Protein AF-A0A7V2S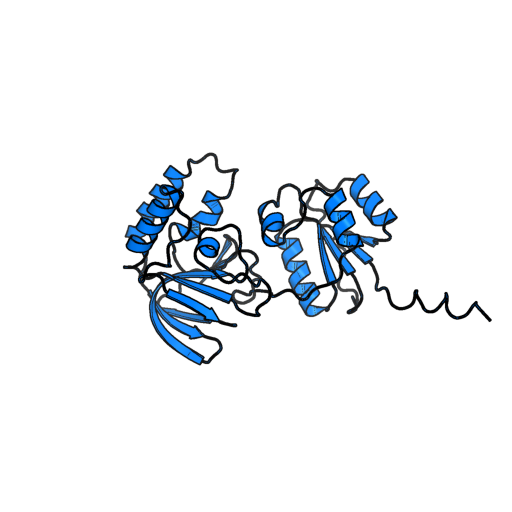LA1-F1 (afdb_monomer_lite)

Secondary structure (DSSP, 8-state):
--SSSTTSSSTT---EEEEE-TT-TT--HHHHHHHHHTT-EEEETTT-------TT-EEEEES-HHHHHHHHHHHHHH--EEEEE--TT-HHHHHHHT--SSHHHHHHHHHHPPP-----EEETTEEE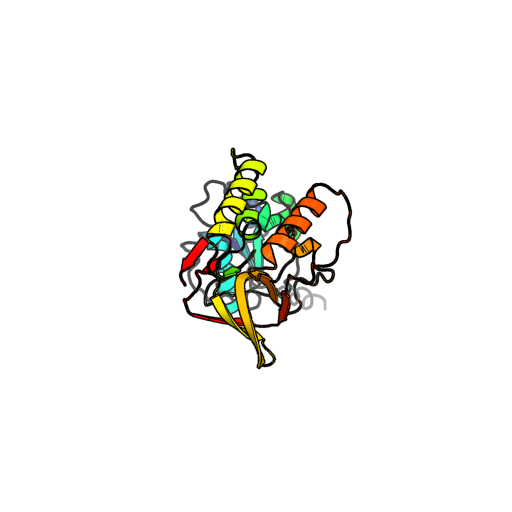SS-EEEE--TTTTTHHHHT-TT--S-HHHHHHHHHHHGGGPPPEEEEEEETTS-EEEEEESEEEEESS--SSHHHHT-S---TTSS-EEEEEE-TTHHHHHHHHHHHHHHS-----PPPTTEEEEEES-EEEEEES---EEETTEEEE-

Foldseek 3Di:
DPDPVVVVPPPQAAAAEEEEEPVDPPDDPVLVVVCVVLRHHYDYNVRPDDDLDALRYEYEYYYDPVSVQVVVVVCVVNNHAYHYDYALVVVQLCQQVVADSDRVSNVVCSSPDDGDDADWDDDDPDTFSFKKKWADQPPQLCQLVLPPPPDPDDNVVSNVVSVVCLVVQDWWWKWKAFPVRDTDIDTASMKIKDQADRVTVVNLQDDDGDSPPLKMKMKTAHSVVSVVVVVVVVCVVVPVDRDDHDDPRIDIDIHNDMDMDIVVGTWMDGSSRTPGD

Organism: NCBI:txid269261

Radius of gyration: 21.99 Å; chains: 1; bounding box: 44×44×71 Å

Structure (mmCIF, N/CA/C/O backbone):
data_AF-A0A7V2SLA1-F1
#
_entry.id   AF-A0A7V2SLA1-F1
#
loop_
_atom_site.group_PDB
_atom_site.id
_atom_site.type_symbol
_atom_site.label_atom_id
_atom_site.label_alt_id
_atom_site.label_comp_id
_atom_site.label_asym_id
_atom_site.label_entity_id
_atom_site.label_seq_id
_atom_site.pdbx_PDB_ins_code
_atom_site.Cartn_x
_atom_site.Cartn_y
_atom_site.Cartn_z
_atom_site.occupancy
_atom_site.B_iso_or_equiv
_atom_site.auth_seq_id
_atom_site.auth_comp_id
_atom_site.auth_asym_id
_atom_site.auth_atom_id
_atom_site.pdbx_PDB_model_num
ATOM 1 N N . MET A 1 1 ? 14.605 -28.072 -44.138 1.00 43.00 1 MET A N 1
ATOM 2 C CA . MET A 1 1 ? 13.437 -28.368 -43.278 1.00 43.00 1 MET A CA 1
ATOM 3 C C . MET A 1 1 ? 13.666 -27.808 -41.868 1.00 43.00 1 MET A C 1
ATOM 5 O O . MET A 1 1 ? 13.360 -28.472 -40.898 1.00 43.00 1 MET A O 1
ATOM 9 N N . GLY A 1 2 ? 14.215 -26.589 -41.763 1.00 42.44 2 GLY A N 1
ATOM 10 C CA . GLY A 1 2 ? 14.647 -25.975 -40.497 1.00 42.44 2 GLY A CA 1
ATOM 11 C C . GLY A 1 2 ? 14.521 -24.452 -40.541 1.00 42.44 2 GLY A C 1
ATOM 12 O O . GLY A 1 2 ? 15.400 -23.740 -40.095 1.00 42.44 2 GLY A O 1
ATOM 13 N N . SER A 1 3 ? 13.465 -23.946 -41.183 1.00 43.69 3 SER A N 1
ATOM 14 C CA . SER A 1 3 ? 13.246 -22.496 -41.369 1.00 43.69 3 SER A CA 1
ATOM 15 C C . SER A 1 3 ? 11.809 -22.075 -41.037 1.00 43.69 3 SER A C 1
ATOM 17 O O . SER A 1 3 ? 11.369 -20.989 -41.405 1.00 43.69 3 SER A O 1
ATOM 19 N N . ARG A 1 4 ? 11.053 -22.962 -40.372 1.00 37.00 4 ARG A N 1
ATOM 20 C CA . ARG A 1 4 ? 9.694 -22.704 -39.867 1.00 37.00 4 ARG A CA 1
ATOM 21 C C . ARG A 1 4 ? 9.593 -22.736 -38.338 1.00 37.00 4 ARG A C 1
ATOM 23 O O . ARG A 1 4 ? 8.646 -22.155 -37.828 1.00 37.00 4 ARG A O 1
ATOM 30 N N . GLU A 1 5 ? 10.563 -23.319 -37.632 1.00 37.53 5 GLU A N 1
ATOM 31 C CA . GLU A 1 5 ? 10.560 -23.375 -36.160 1.00 37.53 5 GLU A CA 1
ATOM 32 C C . GLU A 1 5 ? 11.186 -22.127 -35.510 1.00 37.53 5 GLU A C 1
ATOM 34 O O . GLU A 1 5 ? 10.686 -21.673 -34.489 1.00 37.53 5 GLU A O 1
ATOM 39 N N . GLU A 1 6 ? 12.154 -21.455 -36.147 1.00 35.69 6 GLU A N 1
ATOM 40 C CA . GLU A 1 6 ? 12.717 -20.192 -35.617 1.00 35.69 6 GLU A CA 1
ATOM 41 C C . GLU A 1 6 ? 11.774 -18.981 -35.743 1.00 35.69 6 GLU A C 1
ATOM 43 O O . GLU A 1 6 ? 11.924 -18.005 -35.020 1.00 35.69 6 GLU A O 1
ATOM 48 N N . LYS A 1 7 ? 10.749 -19.040 -36.605 1.00 31.97 7 LYS A N 1
ATOM 49 C CA . LYS A 1 7 ? 9.762 -17.951 -36.770 1.00 31.97 7 LYS A CA 1
ATOM 50 C C . LYS A 1 7 ? 8.510 -18.087 -35.896 1.00 31.97 7 LYS A C 1
ATOM 52 O O . LYS A 1 7 ? 7.616 -17.248 -35.994 1.00 31.97 7 LYS A O 1
ATOM 57 N N . GLN A 1 8 ? 8.416 -19.129 -35.068 1.00 32.69 8 GLN A N 1
ATOM 58 C CA . GLN A 1 8 ? 7.291 -19.323 -34.141 1.00 32.69 8 GLN A CA 1
ATOM 59 C C . GLN A 1 8 ? 7.608 -18.930 -32.690 1.00 32.69 8 GLN A C 1
ATOM 61 O O . GLN A 1 8 ? 6.677 -18.826 -31.898 1.00 32.69 8 GLN A O 1
ATOM 66 N N . ALA A 1 9 ? 8.866 -18.619 -32.354 1.00 33.66 9 ALA A N 1
ATOM 67 C CA . ALA A 1 9 ? 9.263 -18.209 -31.002 1.00 33.66 9 ALA A CA 1
ATOM 68 C C . ALA A 1 9 ? 9.070 -16.703 -30.700 1.00 33.66 9 ALA A C 1
ATOM 70 O O . ALA A 1 9 ? 8.982 -16.326 -29.538 1.00 33.66 9 ALA A O 1
ATOM 71 N N . GLU A 1 10 ? 8.943 -15.837 -31.712 1.00 38.00 10 GLU A N 1
ATOM 72 C CA . GLU A 1 10 ? 8.806 -14.376 -31.517 1.00 38.00 10 GLU A CA 1
ATOM 73 C C . GLU A 1 10 ? 7.353 -13.875 -31.430 1.00 38.00 10 GLU A C 1
ATOM 75 O O . GLU A 1 10 ? 7.108 -12.694 -31.203 1.00 38.00 10 GLU A O 1
ATOM 80 N N . LYS A 1 11 ? 6.352 -14.747 -31.603 1.00 36.09 11 LYS A N 1
ATOM 81 C CA . LYS A 1 11 ? 4.950 -14.331 -31.802 1.00 36.09 11 LYS A CA 1
ATOM 82 C C . LYS A 1 11 ? 4.105 -14.189 -30.526 1.00 36.09 11 LYS A C 1
ATOM 84 O O . LYS A 1 11 ? 2.883 -14.146 -30.629 1.00 36.09 11 LYS A O 1
ATOM 89 N N . GLY A 1 12 ? 4.730 -14.124 -29.349 1.00 45.41 12 GLY A N 1
ATOM 90 C CA . GLY A 1 12 ? 4.025 -14.106 -28.057 1.00 45.41 12 GLY A CA 1
ATOM 91 C C . GLY A 1 12 ? 4.580 -13.152 -26.998 1.00 45.41 12 GLY A C 1
ATOM 92 O O . GLY A 1 12 ? 4.131 -13.206 -25.858 1.00 45.41 12 GLY A O 1
ATOM 93 N N . GLN A 1 13 ? 5.552 -12.296 -27.325 1.00 60.97 13 GLN A N 1
ATOM 94 C CA . GLN A 1 13 ? 6.040 -11.283 -26.386 1.00 60.97 13 GLN A CA 1
ATOM 95 C C . GLN A 1 13 ? 5.259 -9.987 -26.603 1.00 60.97 13 GLN A C 1
ATOM 97 O O . GLN A 1 13 ? 5.436 -9.327 -27.625 1.00 60.97 13 GLN A O 1
ATOM 102 N N . GLY A 1 14 ? 4.374 -9.640 -25.663 1.00 77.19 14 GLY A N 1
ATOM 103 C CA . GLY A 1 14 ? 3.716 -8.336 -25.675 1.00 77.19 14 GLY A CA 1
ATOM 104 C C . GLY A 1 14 ? 4.722 -7.191 -25.556 1.00 77.19 14 GLY A C 1
ATOM 105 O O . GLY A 1 14 ? 5.905 -7.385 -25.243 1.00 77.19 14 GLY A O 1
ATOM 106 N N . ARG A 1 15 ? 4.261 -5.981 -25.863 1.00 88.88 15 ARG A N 1
ATOM 107 C CA . ARG A 1 15 ? 5.101 -4.784 -25.941 1.00 88.88 15 ARG A CA 1
ATOM 108 C C . ARG A 1 15 ? 5.633 -4.432 -24.554 1.00 88.88 15 ARG A C 1
ATOM 110 O O . ARG A 1 15 ? 4.990 -4.689 -23.538 1.00 88.88 15 ARG A O 1
ATOM 117 N N . ARG A 1 16 ? 6.821 -3.830 -24.518 1.00 91.19 16 ARG A N 1
ATOM 118 C CA . ARG A 1 16 ? 7.500 -3.421 -23.285 1.00 91.19 16 ARG A CA 1
ATOM 119 C C . ARG A 1 16 ? 7.542 -1.903 -23.208 1.00 91.19 16 ARG A C 1
ATOM 121 O O . ARG A 1 16 ? 8.156 -1.265 -24.059 1.00 91.19 16 ARG A O 1
ATOM 128 N N . PHE A 1 17 ? 6.904 -1.327 -22.199 1.00 91.69 17 PHE A N 1
ATOM 129 C CA . PHE A 1 17 ? 6.818 0.118 -21.999 1.00 91.69 17 PHE A CA 1
ATOM 130 C C . PHE A 1 17 ? 7.513 0.528 -20.709 1.00 91.69 17 PHE A C 1
ATOM 132 O O . PHE A 1 17 ? 7.264 -0.061 -19.661 1.00 91.69 17 PHE A O 1
ATOM 139 N N . PHE A 1 18 ? 8.363 1.545 -20.777 1.00 91.94 18 PHE A N 1
ATOM 140 C CA . PHE A 1 18 ? 8.925 2.198 -19.601 1.00 91.94 18 PHE A CA 1
ATOM 141 C C . PHE A 1 18 ? 8.220 3.537 -19.408 1.00 91.94 18 PHE A C 1
ATOM 143 O O . PHE A 1 18 ? 8.400 4.457 -20.198 1.00 91.94 18 PHE A O 1
ATOM 150 N N . VAL A 1 19 ? 7.379 3.636 -18.386 1.00 91.56 19 VAL A N 1
ATOM 151 C CA . VAL A 1 19 ? 6.529 4.799 -18.139 1.00 91.56 19 VAL A CA 1
ATOM 152 C C . VAL A 1 19 ? 7.058 5.566 -16.939 1.00 91.56 19 VAL A C 1
ATOM 154 O O . VAL A 1 19 ? 7.162 5.011 -15.845 1.00 91.56 19 VAL A O 1
ATOM 157 N N . TYR A 1 20 ? 7.363 6.847 -17.125 1.00 89.44 20 TYR A N 1
ATOM 158 C CA . TYR A 1 20 ? 7.970 7.666 -16.078 1.00 89.44 20 TYR A CA 1
ATOM 159 C C . TYR A 1 20 ? 7.195 8.956 -15.800 1.00 89.44 20 TYR A C 1
ATOM 161 O O . TYR A 1 20 ? 6.604 9.544 -16.699 1.00 89.44 20 TYR A O 1
ATOM 169 N N . ASP A 1 21 ? 7.188 9.400 -14.547 1.00 86.12 21 ASP A N 1
ATOM 170 C CA . ASP A 1 21 ? 6.588 10.672 -14.125 1.00 86.12 21 ASP A CA 1
ATOM 171 C C . ASP A 1 21 ? 7.588 11.829 -14.333 1.00 86.12 21 ASP A C 1
ATOM 173 O O . ASP A 1 21 ? 8.643 11.839 -13.700 1.00 86.12 21 ASP A O 1
ATOM 177 N N . ASP A 1 22 ? 7.268 12.803 -15.197 1.00 67.69 22 ASP A N 1
ATOM 178 C CA . ASP A 1 22 ? 8.123 13.975 -15.516 1.00 67.69 22 ASP A CA 1
ATOM 179 C C . ASP A 1 22 ? 8.357 14.896 -14.303 1.00 67.69 22 ASP A C 1
ATOM 181 O O . ASP A 1 22 ? 9.215 15.774 -14.310 1.00 67.69 22 ASP A O 1
ATOM 185 N N . THR A 1 23 ? 7.597 14.698 -13.222 1.00 59.31 23 THR A N 1
ATOM 186 C CA . THR A 1 23 ? 7.757 15.467 -11.982 1.00 59.31 23 THR A CA 1
ATOM 187 C C . THR A 1 23 ? 8.926 15.003 -11.105 1.00 59.31 23 THR A C 1
ATOM 189 O O . THR A 1 23 ? 9.227 15.660 -10.106 1.00 59.31 23 THR A O 1
ATOM 192 N N . ASP A 1 24 ? 9.607 13.907 -11.460 1.00 61.62 24 ASP A N 1
ATOM 193 C CA . ASP A 1 24 ? 10.781 13.408 -10.741 1.00 61.62 24 ASP A CA 1
ATOM 194 C C . ASP A 1 24 ? 12.080 13.717 -11.510 1.00 61.62 24 ASP A C 1
ATOM 196 O O . ASP A 1 24 ? 12.499 12.974 -12.398 1.00 61.62 24 ASP A O 1
ATOM 200 N N . GLU A 1 25 ? 12.752 14.815 -11.137 1.00 59.75 25 GLU A N 1
ATOM 201 C CA . GLU A 1 25 ? 14.043 15.258 -11.707 1.00 59.75 25 GLU A CA 1
ATOM 202 C C . GLU A 1 25 ? 15.174 14.208 -11.591 1.00 59.75 25 GLU A C 1
ATOM 204 O O . GLU A 1 25 ? 16.257 14.394 -12.147 1.00 59.75 25 GLU A O 1
ATOM 209 N N . ALA A 1 26 ? 14.956 13.101 -10.870 1.00 63.94 26 ALA A N 1
ATOM 210 C CA . ALA A 1 26 ? 15.941 12.045 -10.663 1.00 63.94 26 ALA A CA 1
ATOM 211 C C . ALA A 1 26 ? 16.153 11.115 -11.874 1.00 63.94 26 ALA A C 1
ATOM 213 O O . ALA A 1 26 ? 17.027 10.246 -11.811 1.00 63.94 26 ALA A O 1
ATOM 214 N N . LEU A 1 27 ? 15.374 11.241 -12.957 1.00 73.94 27 LEU A N 1
ATOM 215 C CA . LEU A 1 27 ? 15.554 10.402 -14.144 1.00 73.94 27 LEU A CA 1
ATOM 216 C C . LEU A 1 27 ? 16.789 10.845 -14.949 1.00 73.94 27 LEU A C 1
ATOM 218 O O . LEU A 1 27 ? 16.779 11.864 -15.640 1.00 73.94 27 LEU A O 1
ATOM 222 N N . SER A 1 28 ? 17.872 10.068 -14.879 1.00 76.06 28 SER A N 1
ATOM 223 C CA . SER A 1 28 ? 19.081 10.317 -15.668 1.00 76.06 28 SER A CA 1
ATOM 224 C C . SER A 1 28 ? 18.931 9.812 -17.110 1.00 76.06 28 SER A C 1
ATOM 226 O O . SER A 1 28 ? 18.185 8.871 -17.389 1.00 76.06 28 SER A O 1
ATOM 228 N N . ARG A 1 29 ? 19.692 10.406 -18.043 1.00 80.00 29 ARG A N 1
ATOM 229 C CA . ARG A 1 29 ? 19.793 9.904 -19.430 1.00 80.00 29 ARG A CA 1
ATOM 230 C C . ARG A 1 29 ? 20.267 8.451 -19.479 1.00 80.00 29 ARG A C 1
ATOM 232 O O . ARG A 1 29 ? 19.732 7.673 -20.249 1.00 80.00 29 ARG A O 1
ATOM 239 N N . GLU A 1 30 ? 21.186 8.085 -18.590 1.00 81.75 30 GLU A N 1
ATOM 240 C CA . GLU A 1 30 ? 21.721 6.726 -18.465 1.00 81.75 30 GLU A CA 1
ATOM 241 C C . GLU A 1 30 ? 20.626 5.680 -18.210 1.00 81.75 30 GLU A C 1
ATOM 243 O O . GLU A 1 30 ? 20.658 4.598 -18.795 1.00 81.75 30 GLU A O 1
ATOM 248 N N . LEU A 1 31 ? 19.620 6.006 -17.391 1.00 82.94 31 LEU A N 1
ATOM 249 C CA . LEU A 1 31 ? 18.508 5.095 -17.134 1.00 82.94 31 LEU A CA 1
ATOM 250 C C . LEU A 1 31 ? 17.631 4.916 -18.382 1.00 82.94 31 LEU A C 1
ATOM 252 O O . LEU A 1 31 ? 17.283 3.792 -18.732 1.00 82.94 31 LEU A O 1
ATOM 256 N N . LEU A 1 32 ? 17.309 6.011 -19.078 1.00 85.19 32 LEU A N 1
ATOM 257 C CA . LEU A 1 32 ? 16.546 5.973 -20.332 1.00 85.19 32 LEU A CA 1
ATOM 258 C C . LEU A 1 32 ? 17.269 5.186 -21.432 1.00 85.19 32 LEU A C 1
ATOM 260 O O . LEU A 1 32 ? 16.641 4.377 -22.120 1.00 85.19 32 LEU A O 1
ATOM 264 N N . ASP A 1 33 ? 18.576 5.405 -21.571 1.00 85.44 33 ASP A N 1
ATOM 265 C CA . ASP A 1 33 ? 19.419 4.697 -22.531 1.00 85.44 33 ASP A CA 1
ATOM 266 C C . ASP A 1 33 ? 19.426 3.197 -22.204 1.00 85.44 33 ASP A C 1
ATOM 268 O O . ASP A 1 33 ? 19.126 2.382 -23.075 1.00 85.44 33 ASP A O 1
ATOM 272 N N . SER A 1 34 ? 19.604 2.839 -20.925 1.00 85.12 34 SER A N 1
ATOM 273 C CA . SER A 1 34 ? 19.545 1.448 -20.457 1.00 85.12 34 SER A CA 1
ATOM 274 C C . SER A 1 34 ? 18.216 0.781 -20.828 1.00 85.12 34 SER A C 1
ATOM 276 O O . SER A 1 34 ? 18.200 -0.267 -21.467 1.00 85.12 34 SER A O 1
ATOM 278 N N . PHE A 1 35 ? 17.069 1.384 -20.498 1.00 84.69 35 PHE A N 1
ATOM 279 C CA . PHE A 1 35 ? 15.760 0.817 -20.858 1.00 84.69 35 PHE A CA 1
ATOM 280 C C . PHE A 1 35 ? 15.595 0.625 -22.370 1.00 84.69 35 PHE A C 1
ATOM 282 O O . PHE A 1 35 ? 15.063 -0.399 -22.806 1.00 84.69 35 PHE A O 1
ATOM 289 N N . THR A 1 36 ? 16.088 1.576 -23.163 1.00 85.19 36 THR A N 1
ATOM 290 C CA . THR A 1 36 ? 16.033 1.504 -24.626 1.00 85.19 36 THR A CA 1
ATOM 291 C C . THR A 1 36 ? 16.892 0.351 -25.160 1.00 85.19 36 THR A C 1
ATOM 293 O O . THR A 1 36 ? 16.440 -0.385 -26.037 1.00 85.19 36 THR A O 1
ATOM 296 N N . GLU A 1 37 ? 18.083 0.125 -24.595 1.00 84.56 37 GLU A N 1
ATOM 297 C CA . GLU A 1 37 ? 18.948 -1.021 -24.923 1.00 84.56 37 GLU A CA 1
ATOM 298 C C . GLU A 1 37 ? 18.278 -2.370 -24.613 1.00 84.56 37 GLU A C 1
ATOM 300 O O . GLU A 1 37 ? 18.410 -3.324 -25.381 1.00 84.56 37 GLU A O 1
ATOM 305 N N . PHE A 1 38 ? 17.482 -2.440 -23.541 1.00 81.50 38 PHE A N 1
ATOM 306 C CA . PHE A 1 38 ? 16.674 -3.616 -23.190 1.00 81.50 38 PHE A CA 1
ATOM 307 C C . PHE A 1 38 ? 15.355 -3.734 -23.987 1.00 81.50 38 PHE A C 1
ATOM 309 O O . PHE A 1 38 ? 14.531 -4.612 -23.698 1.00 81.50 38 PHE A O 1
ATOM 316 N N . GLY A 1 39 ? 15.140 -2.875 -24.991 1.00 84.50 39 GLY A N 1
ATOM 317 C CA . GLY A 1 39 ? 13.979 -2.907 -25.884 1.00 84.50 39 GLY A CA 1
ATOM 318 C C . GLY A 1 39 ? 12.687 -2.360 -25.272 1.00 84.50 39 GLY A C 1
ATOM 319 O O . GLY A 1 39 ? 11.601 -2.678 -25.758 1.00 84.50 39 GLY A O 1
ATOM 320 N N . TRP A 1 40 ? 12.779 -1.571 -24.201 1.00 88.25 40 TRP A N 1
ATOM 321 C CA . TRP A 1 40 ? 11.629 -0.890 -23.613 1.00 88.25 40 TRP A CA 1
ATOM 322 C C . TRP A 1 40 ? 11.378 0.440 -24.315 1.00 88.25 40 TRP A C 1
ATOM 324 O O . TRP A 1 40 ? 12.305 1.185 -24.619 1.00 88.25 40 TRP A O 1
ATOM 334 N N . ILE A 1 41 ? 10.106 0.753 -24.543 1.00 89.62 41 ILE A N 1
ATOM 335 C CA . ILE A 1 41 ? 9.673 2.001 -25.169 1.00 89.62 41 ILE A CA 1
ATOM 336 C C . ILE A 1 41 ? 9.452 3.038 -24.058 1.00 89.62 41 ILE A C 1
ATOM 338 O O . ILE A 1 41 ? 8.482 2.887 -23.306 1.00 89.62 41 ILE A O 1
ATOM 342 N N . PRO A 1 42 ? 10.311 4.067 -23.917 1.00 88.75 42 PRO A N 1
ATOM 343 C CA . PRO A 1 42 ? 10.123 5.103 -22.911 1.00 88.75 42 PRO A CA 1
ATOM 344 C C . PRO A 1 42 ? 8.931 5.996 -23.274 1.00 88.75 42 PRO A C 1
ATOM 346 O O . PRO A 1 42 ? 8.828 6.487 -24.401 1.00 88.75 42 PRO A O 1
ATOM 349 N N . ILE A 1 43 ? 8.030 6.221 -22.320 1.00 88.50 43 ILE A N 1
ATOM 350 C CA . ILE A 1 43 ? 6.862 7.087 -22.475 1.00 88.50 43 ILE A CA 1
ATOM 351 C C . ILE A 1 43 ? 6.706 7.963 -21.233 1.00 88.50 43 ILE A C 1
ATOM 353 O O . ILE A 1 43 ? 6.634 7.485 -20.104 1.00 88.50 43 ILE A O 1
ATOM 357 N N . ASP A 1 44 ? 6.597 9.263 -21.470 1.00 86.94 44 ASP A N 1
ATOM 358 C CA . ASP A 1 44 ? 6.206 10.239 -20.460 1.00 86.94 44 ASP A CA 1
ATOM 359 C C . ASP A 1 44 ? 4.814 9.914 -19.894 1.00 86.94 44 ASP A C 1
ATOM 361 O O . ASP A 1 44 ? 3.859 9.720 -20.646 1.00 86.94 44 ASP A O 1
ATOM 365 N N . GLY A 1 45 ? 4.675 9.881 -18.573 1.00 83.19 45 GLY A N 1
ATOM 366 C CA . GLY A 1 45 ? 3.456 9.485 -17.876 1.00 83.19 45 GLY A CA 1
ATOM 367 C C . GLY A 1 45 ? 2.250 10.379 -18.165 1.00 83.19 45 GLY A C 1
ATOM 368 O O . GLY A 1 45 ? 1.123 9.885 -18.187 1.00 83.19 45 GLY A O 1
ATOM 369 N N . GLY A 1 46 ? 2.464 11.666 -18.457 1.00 79.88 46 GLY A N 1
ATOM 370 C CA . GLY A 1 46 ? 1.412 12.578 -18.912 1.00 79.88 46 GLY A CA 1
ATOM 371 C C . GLY A 1 46 ? 0.959 12.296 -20.348 1.00 79.88 46 GLY A C 1
ATOM 372 O O . GLY A 1 46 ? -0.184 12.579 -20.707 1.00 79.88 46 GLY A O 1
ATOM 373 N N . LYS A 1 47 ? 1.834 11.696 -21.162 1.00 80.81 47 LYS A N 1
ATOM 374 C CA . LYS A 1 47 ? 1.557 11.254 -22.541 1.00 80.81 47 LYS A CA 1
ATOM 375 C C . LYS A 1 47 ? 1.208 9.777 -22.649 1.00 80.81 47 LYS A C 1
ATOM 377 O O . LYS A 1 47 ? 0.815 9.340 -23.730 1.00 80.81 47 LYS A O 1
ATOM 382 N N . PHE A 1 48 ? 1.320 9.020 -21.561 1.00 81.06 48 PHE A N 1
ATOM 383 C CA . PHE A 1 48 ? 0.877 7.636 -21.473 1.00 81.06 48 PHE A CA 1
ATOM 384 C C . PHE A 1 48 ? -0.654 7.600 -21.404 1.00 81.06 48 PHE A C 1
ATOM 386 O O . PHE A 1 48 ? -1.270 7.225 -20.405 1.00 81.06 48 PHE A O 1
ATOM 393 N N . SER A 1 49 ? -1.288 8.062 -22.480 1.00 67.19 49 SER A N 1
ATOM 394 C CA . SER A 1 49 ? -2.730 8.060 -22.647 1.00 67.19 49 SER A CA 1
ATOM 395 C C . SER A 1 49 ? -3.244 6.627 -22.792 1.00 67.19 49 SER A C 1
ATOM 397 O O . SER A 1 49 ? -2.491 5.665 -22.965 1.00 67.19 49 SER A O 1
ATOM 399 N N . SER A 1 50 ? -4.551 6.477 -22.617 1.00 56.41 50 SER A N 1
ATOM 400 C CA . SER A 1 50 ? -5.323 5.252 -22.817 1.00 56.41 50 SER A CA 1
ATOM 401 C C . SER A 1 50 ? -5.191 4.742 -24.258 1.00 56.41 50 SER A C 1
ATOM 403 O O . SER A 1 50 ? -6.069 4.977 -25.083 1.00 56.41 50 SER A O 1
ATOM 405 N N . GLY A 1 51 ? -4.063 4.120 -24.590 1.00 60.62 51 GLY A N 1
ATOM 406 C CA . GLY A 1 51 ? -3.984 3.153 -25.675 1.00 60.62 51 GLY A CA 1
ATOM 407 C C . GLY A 1 51 ? -4.472 1.795 -25.179 1.00 60.62 51 GLY A C 1
ATOM 408 O O . GLY A 1 51 ? -4.432 1.539 -23.974 1.00 60.62 51 GLY A O 1
ATOM 409 N N . ASP A 1 52 ? -4.909 0.945 -26.105 1.00 62.84 52 ASP A N 1
ATOM 410 C CA . ASP A 1 52 ? -5.263 -0.447 -25.831 1.00 62.84 52 ASP A CA 1
ATOM 411 C C . ASP A 1 52 ? -3.981 -1.204 -25.443 1.00 62.84 52 ASP A C 1
ATOM 413 O O . ASP A 1 52 ? -3.245 -1.708 -26.299 1.00 62.84 52 ASP A O 1
ATOM 417 N N . LEU A 1 53 ? -3.643 -1.172 -24.151 1.00 81.50 53 LEU A N 1
ATOM 418 C CA . LEU A 1 53 ? -2.720 -2.134 -23.561 1.00 81.50 53 LEU A CA 1
ATOM 419 C C . LEU A 1 53 ? -3.424 -3.486 -23.555 1.00 81.50 53 LEU A C 1
ATOM 421 O O . LEU A 1 53 ? -4.615 -3.574 -23.261 1.00 81.50 53 LEU A O 1
ATOM 425 N N . GLU A 1 54 ? -2.683 -4.522 -23.912 1.00 79.06 54 GLU A N 1
ATOM 426 C CA . GLU A 1 54 ? -3.203 -5.882 -23.988 1.00 79.06 54 GLU A CA 1
ATOM 427 C C . GLU A 1 54 ? -2.674 -6.725 -22.820 1.00 79.06 54 GLU A C 1
ATOM 429 O O . GLU A 1 54 ? -1.649 -6.405 -22.218 1.00 79.06 54 GLU A O 1
ATOM 434 N N . GLU A 1 55 ? -3.333 -7.853 -22.542 1.00 78.00 55 GLU A N 1
ATOM 435 C CA . GLU A 1 55 ? -3.010 -8.788 -21.447 1.00 78.00 55 GLU A CA 1
ATOM 436 C C . GLU A 1 55 ? -1.565 -9.347 -21.508 1.00 78.00 55 GLU A C 1
ATOM 438 O O . GLU A 1 55 ? -1.039 -9.878 -20.533 1.00 78.00 55 GLU A O 1
ATOM 443 N N . GLY A 1 56 ? -0.878 -9.193 -22.646 1.00 83.25 56 GLY A N 1
ATOM 444 C CA . GLY A 1 56 ? 0.527 -9.573 -22.826 1.00 83.25 56 GLY A CA 1
ATOM 445 C C . GLY A 1 56 ? 1.546 -8.444 -22.640 1.00 83.25 56 GLY A C 1
ATOM 446 O O . GLY A 1 56 ? 2.748 -8.726 -22.582 1.00 83.25 56 GLY A O 1
ATOM 447 N N . ASP A 1 57 ? 1.111 -7.183 -22.582 1.00 90.12 57 ASP A N 1
ATOM 448 C CA . ASP A 1 57 ? 2.016 -6.041 -22.477 1.00 90.12 57 ASP A CA 1
ATOM 449 C C . ASP A 1 57 ? 2.651 -5.963 -21.081 1.00 90.12 57 ASP A C 1
ATOM 451 O O . ASP A 1 57 ? 2.043 -6.274 -20.053 1.00 90.12 57 ASP A O 1
ATOM 455 N N . ARG A 1 58 ? 3.912 -5.526 -21.046 1.00 91.38 58 ARG A N 1
ATOM 456 C CA . ARG A 1 58 ? 4.677 -5.304 -19.819 1.00 91.38 58 ARG A CA 1
ATOM 457 C C . ARG A 1 58 ? 4.972 -3.826 -19.678 1.00 91.38 58 ARG A C 1
ATOM 459 O O . ARG A 1 58 ? 5.589 -3.220 -20.550 1.00 91.38 58 ARG A O 1
ATOM 466 N N . VAL A 1 59 ? 4.576 -3.257 -18.554 1.00 92.56 59 VAL A N 1
ATOM 467 C CA . VAL A 1 59 ? 4.780 -1.848 -18.244 1.00 92.56 59 VAL A CA 1
ATOM 468 C C . VAL A 1 59 ? 5.656 -1.755 -17.010 1.00 92.56 59 VAL A C 1
ATOM 470 O O . VAL A 1 59 ? 5.308 -2.304 -15.975 1.00 92.56 59 VAL A O 1
ATOM 473 N N . VAL A 1 60 ? 6.779 -1.054 -17.093 1.00 92.69 60 VAL A N 1
ATOM 474 C CA . VAL A 1 60 ? 7.572 -0.672 -15.923 1.00 92.69 60 VAL A CA 1
ATOM 475 C C . VAL A 1 60 ? 7.279 0.776 -15.596 1.00 92.69 60 VAL A C 1
ATOM 477 O O . VAL A 1 60 ? 7.368 1.626 -16.474 1.00 92.69 60 VAL A O 1
ATOM 480 N N . VAL A 1 61 ? 6.946 1.054 -14.337 1.00 92.25 61 VAL A N 1
ATOM 481 C CA . VAL A 1 61 ? 6.703 2.414 -13.852 1.00 92.25 61 VAL A CA 1
ATOM 482 C C . VAL A 1 61 ? 7.872 2.941 -13.019 1.00 92.25 61 VAL A C 1
ATOM 484 O O . VAL A 1 61 ? 8.396 2.227 -12.162 1.00 92.25 61 VAL A O 1
ATOM 487 N N . TYR A 1 62 ? 8.231 4.207 -13.233 1.00 90.44 62 TYR A N 1
ATOM 488 C CA . TYR A 1 62 ? 9.166 4.980 -12.410 1.00 90.44 62 TYR A CA 1
ATOM 489 C C . TYR A 1 62 ? 8.561 6.343 -12.045 1.00 90.44 62 TYR A C 1
ATOM 491 O O . TYR A 1 62 ? 8.058 7.051 -12.912 1.00 90.44 62 TYR A O 1
ATOM 499 N N . GLY A 1 63 ? 8.594 6.736 -10.772 1.00 88.81 63 GLY A N 1
ATOM 500 C CA . GLY A 1 63 ? 8.131 8.065 -10.358 1.00 88.81 63 GLY A CA 1
ATOM 501 C C . GLY A 1 63 ? 7.482 8.101 -8.982 1.00 88.81 63 GLY A C 1
ATOM 502 O O . GLY A 1 63 ? 7.737 7.253 -8.121 1.00 88.81 63 GLY A O 1
ATOM 503 N N . SER A 1 64 ? 6.623 9.099 -8.768 1.00 87.94 64 SER A N 1
ATOM 504 C CA . SER A 1 64 ? 5.966 9.345 -7.484 1.00 87.94 64 SER A CA 1
ATOM 505 C C . SER A 1 64 ? 5.075 8.175 -7.029 1.00 87.94 64 SER A C 1
ATOM 507 O O . SER A 1 64 ? 4.519 7.425 -7.832 1.00 87.94 64 SER A O 1
ATOM 509 N N . LEU A 1 65 ? 4.880 8.014 -5.711 1.00 86.62 65 LEU A N 1
ATOM 510 C CA . LEU A 1 65 ? 4.026 6.938 -5.175 1.00 86.62 65 LEU A CA 1
ATOM 511 C C . LEU A 1 65 ? 2.574 7.060 -5.669 1.00 86.62 65 LEU A C 1
ATOM 513 O O . LEU A 1 65 ? 1.917 6.053 -5.927 1.00 86.62 65 LEU A O 1
ATOM 517 N N . SER A 1 66 ? 2.071 8.287 -5.811 1.00 88.12 66 SER A N 1
ATOM 518 C CA . SER A 1 66 ? 0.734 8.547 -6.349 1.00 88.12 66 SER A CA 1
ATOM 519 C C . SER A 1 66 ? 0.624 8.124 -7.815 1.00 88.12 66 SER A C 1
ATOM 521 O O . SER A 1 66 ? -0.397 7.557 -8.201 1.00 88.12 66 SER A O 1
ATOM 523 N N . PHE A 1 67 ? 1.669 8.336 -8.618 1.00 90.12 67 PHE A N 1
ATOM 524 C CA . PHE A 1 67 ? 1.725 7.858 -9.995 1.00 90.12 67 PHE A CA 1
ATOM 525 C C . PHE A 1 67 ? 1.758 6.329 -10.074 1.00 90.12 67 PHE A C 1
ATOM 527 O O . PHE A 1 67 ? 0.937 5.733 -10.771 1.00 90.12 67 PHE A O 1
ATOM 534 N N . ILE A 1 68 ? 2.605 5.678 -9.273 1.00 92.25 68 ILE A N 1
ATOM 535 C CA . ILE A 1 68 ? 2.674 4.211 -9.186 1.00 92.25 68 ILE A CA 1
ATOM 536 C C . ILE A 1 68 ? 1.304 3.620 -8.814 1.00 92.25 68 ILE A C 1
ATOM 538 O O . ILE A 1 68 ? 0.846 2.679 -9.460 1.00 92.25 68 ILE A O 1
ATOM 542 N N . LYS A 1 69 ? 0.589 4.199 -7.837 1.00 91.75 69 LYS A N 1
ATOM 543 C CA . LYS A 1 69 ? -0.772 3.759 -7.478 1.00 91.75 69 LYS A CA 1
ATOM 544 C C . LYS A 1 69 ? -1.758 3.850 -8.643 1.00 91.75 69 LYS A C 1
ATOM 546 O O . LYS A 1 69 ? -2.542 2.927 -8.843 1.00 91.75 69 LYS A O 1
ATOM 551 N N . LYS A 1 70 ? -1.718 4.934 -9.425 1.00 92.06 70 LYS A N 1
ATOM 552 C CA . LYS A 1 70 ? -2.559 5.067 -10.628 1.00 92.06 70 LYS A CA 1
ATOM 553 C C . LYS A 1 70 ? -2.251 3.966 -11.642 1.00 92.06 70 LYS A C 1
ATOM 555 O O . LYS A 1 70 ? -3.175 3.429 -12.247 1.00 92.06 70 LYS A O 1
ATOM 560 N N . MET A 1 71 ? -0.977 3.606 -11.792 1.00 92.50 71 MET A N 1
ATOM 561 C CA . MET A 1 71 ? -0.559 2.527 -12.684 1.00 92.50 71 MET A CA 1
ATOM 562 C C . MET A 1 71 ? -1.049 1.155 -12.223 1.00 92.50 71 MET A C 1
ATOM 564 O O . MET A 1 71 ? -1.440 0.364 -13.071 1.00 92.50 71 MET A O 1
ATOM 568 N N . PHE A 1 72 ? -1.126 0.893 -10.916 1.00 92.81 72 PHE A N 1
ATOM 569 C CA . PHE A 1 72 ? -1.756 -0.326 -10.393 1.00 92.81 72 PHE A CA 1
ATOM 570 C C . PHE A 1 72 ? -3.241 -0.424 -10.723 1.00 92.81 72 PHE A C 1
ATOM 572 O O . PHE A 1 72 ? -3.678 -1.440 -11.252 1.00 92.81 72 PHE A O 1
ATOM 579 N N . VAL A 1 73 ? -4.005 0.639 -10.456 1.00 92.19 73 VAL A N 1
ATOM 580 C CA . VAL A 1 73 ? -5.442 0.684 -10.783 1.00 92.19 73 VAL A CA 1
ATOM 581 C C . VAL A 1 73 ? -5.656 0.493 -12.287 1.00 92.19 73 VAL A C 1
ATOM 583 O O . VAL A 1 73 ? -6.592 -0.173 -12.724 1.00 92.19 73 VAL A O 1
ATOM 586 N N . ARG A 1 74 ? -4.762 1.057 -13.105 1.00 90.25 74 ARG A N 1
ATOM 587 C CA . ARG A 1 74 ? -4.798 0.869 -14.554 1.00 90.25 74 ARG A CA 1
ATOM 588 C C . ARG A 1 74 ? -4.451 -0.565 -14.960 1.00 90.25 74 ARG A C 1
ATOM 590 O O . ARG A 1 74 ? -5.150 -1.109 -15.804 1.00 90.25 74 ARG A O 1
ATOM 597 N N . ALA A 1 75 ? -3.428 -1.168 -14.357 1.00 91.44 75 ALA A N 1
ATOM 598 C CA . ALA A 1 75 ? -3.022 -2.552 -14.607 1.00 91.44 75 ALA A CA 1
ATOM 599 C C . ALA A 1 75 ? -4.137 -3.544 -14.262 1.00 91.44 75 ALA A C 1
ATOM 601 O O . ALA A 1 75 ? -4.397 -4.452 -15.038 1.00 91.44 75 ALA A O 1
ATOM 602 N N . GLU A 1 76 ? -4.853 -3.326 -13.157 1.00 90.56 76 GLU A N 1
ATOM 603 C CA . GLU A 1 76 ? -6.037 -4.117 -12.805 1.00 90.56 76 GLU A CA 1
ATOM 604 C C . GLU A 1 76 ? -7.135 -4.003 -13.874 1.00 90.56 76 GLU A C 1
ATOM 606 O O . GLU A 1 76 ? -7.704 -5.007 -14.294 1.00 90.56 76 GLU A O 1
ATOM 611 N N . ARG A 1 77 ? -7.415 -2.785 -14.356 1.00 89.31 77 ARG A N 1
ATOM 612 C CA . ARG A 1 77 ? -8.469 -2.537 -15.352 1.00 89.31 77 ARG A CA 1
ATOM 613 C C . ARG A 1 77 ? -8.126 -3.060 -16.749 1.00 89.31 77 ARG A C 1
ATOM 615 O O . ARG A 1 77 ? -9.008 -3.543 -17.450 1.00 89.31 77 ARG A O 1
ATOM 622 N N . GLU A 1 78 ? -6.878 -2.891 -17.174 1.00 88.94 78 GLU A N 1
ATOM 623 C CA . GLU A 1 78 ? -6.405 -3.176 -18.538 1.00 88.94 78 GLU A CA 1
ATOM 624 C C . GLU A 1 78 ? -5.636 -4.508 -18.630 1.00 88.94 78 GLU A C 1
ATOM 626 O O . GLU A 1 78 ? -5.217 -4.902 -19.709 1.00 88.94 78 GLU A O 1
ATOM 631 N N . SER A 1 79 ? -5.488 -5.226 -17.511 1.00 88.00 79 SER A N 1
ATOM 632 C CA . SER A 1 79 ? -4.893 -6.570 -17.404 1.00 88.00 79 SER A CA 1
ATOM 633 C C . SER A 1 79 ? -3.449 -6.712 -17.911 1.00 88.00 79 SER A C 1
ATOM 635 O O . SER A 1 79 ? -3.014 -7.821 -18.206 1.00 88.00 79 SER A O 1
ATOM 637 N N . PHE A 1 80 ? -2.672 -5.627 -17.981 1.00 91.19 80 PHE A N 1
ATOM 638 C CA . PHE A 1 80 ? -1.246 -5.692 -18.327 1.00 91.19 80 PHE A CA 1
ATOM 639 C C . PHE A 1 80 ? -0.367 -5.992 -17.103 1.00 91.19 80 PHE A C 1
ATOM 641 O O . PHE A 1 80 ? -0.719 -5.695 -15.958 1.00 91.19 80 PHE A O 1
ATOM 648 N N . ALA A 1 81 ? 0.836 -6.519 -17.338 1.00 91.31 81 ALA A N 1
ATOM 649 C CA . ALA A 1 81 ? 1.798 -6.777 -16.272 1.00 91.31 81 ALA A CA 1
ATOM 650 C C . ALA A 1 81 ? 2.531 -5.493 -15.861 1.00 91.31 81 ALA A C 1
ATOM 652 O O . ALA A 1 81 ? 3.165 -4.841 -16.692 1.00 91.31 81 ALA A O 1
ATOM 653 N N . LEU A 1 82 ? 2.497 -5.157 -14.569 1.00 92.50 82 LEU A N 1
ATOM 654 C CA . LEU A 1 82 ? 3.161 -3.975 -14.019 1.00 92.50 82 LEU A CA 1
ATOM 655 C C . LEU A 1 82 ? 4.438 -4.354 -13.254 1.00 92.50 82 LEU A C 1
ATOM 657 O O . LEU A 1 82 ? 4.389 -5.044 -12.238 1.00 92.50 82 LEU A O 1
ATOM 661 N N . GLY A 1 83 ? 5.578 -3.854 -13.720 1.00 91.81 83 GLY A N 1
ATOM 662 C CA . GLY A 1 83 ? 6.843 -3.800 -12.996 1.00 91.81 83 GLY A CA 1
ATOM 663 C C . GLY A 1 83 ? 7.061 -2.420 -12.376 1.00 91.81 83 GLY A C 1
ATOM 664 O O . GLY A 1 83 ? 6.532 -1.417 -12.851 1.00 91.81 83 GLY A O 1
ATOM 665 N N . ILE A 1 84 ? 7.854 -2.351 -11.310 1.00 90.56 84 ILE A N 1
ATOM 666 C CA . ILE A 1 84 ? 8.137 -1.099 -10.603 1.00 90.56 84 ILE A CA 1
ATOM 667 C C . ILE A 1 84 ? 9.639 -0.920 -10.513 1.00 90.56 84 ILE A C 1
ATOM 669 O O . ILE A 1 84 ? 10.340 -1.801 -10.017 1.00 90.56 84 ILE A O 1
ATOM 673 N N . LEU A 1 85 ? 10.101 0.255 -10.920 1.00 89.81 85 LEU A N 1
ATOM 674 C CA . LEU A 1 85 ? 11.431 0.737 -10.608 1.00 89.81 85 LEU A CA 1
ATOM 675 C C . LEU A 1 85 ? 11.313 1.785 -9.489 1.00 89.81 85 LEU A C 1
ATOM 677 O O . LEU A 1 85 ? 10.838 2.895 -9.738 1.00 89.81 85 LEU A O 1
ATOM 681 N N . PRO A 1 86 ? 11.677 1.448 -8.240 1.00 84.81 86 PRO A N 1
ATOM 682 C CA . PRO A 1 86 ? 11.543 2.374 -7.129 1.00 84.81 86 PRO A CA 1
ATOM 683 C C . PRO A 1 86 ? 12.637 3.441 -7.183 1.00 84.81 86 PRO A C 1
ATOM 685 O O . PRO A 1 86 ? 13.793 3.158 -7.494 1.00 84.81 86 PRO A O 1
ATOM 688 N N . THR A 1 87 ? 12.304 4.665 -6.788 1.00 84.25 87 THR A N 1
ATOM 689 C CA . THR A 1 87 ? 13.314 5.718 -6.633 1.00 84.25 87 THR A CA 1
ATOM 690 C C . THR A 1 87 ? 14.149 5.472 -5.366 1.00 84.25 87 THR A C 1
ATOM 692 O O . THR A 1 87 ? 13.659 4.839 -4.418 1.00 84.25 87 THR A O 1
ATOM 695 N N . PRO A 1 88 ? 15.387 5.997 -5.263 1.00 79.94 88 PRO A N 1
ATOM 696 C CA . PRO A 1 88 ? 16.226 5.817 -4.069 1.00 79.94 88 PRO A CA 1
ATOM 697 C C . PRO A 1 88 ? 15.582 6.316 -2.763 1.00 79.94 88 PRO A C 1
ATOM 699 O O . PRO A 1 88 ? 15.921 5.853 -1.671 1.00 79.94 88 PRO A O 1
ATOM 702 N N . ARG A 1 89 ? 14.627 7.250 -2.863 1.00 81.44 89 ARG A N 1
ATOM 703 C CA . ARG A 1 89 ? 13.870 7.798 -1.726 1.00 81.44 89 ARG A CA 1
ATOM 704 C C . ARG A 1 89 ? 12.734 6.873 -1.268 1.00 81.44 89 ARG A C 1
ATOM 706 O O . ARG A 1 89 ? 12.277 6.967 -0.134 1.00 81.44 89 ARG A O 1
ATOM 713 N N . GLN A 1 90 ? 12.296 5.928 -2.097 1.00 83.88 90 GLN A N 1
ATOM 714 C CA . GLN A 1 90 ? 11.158 5.043 -1.826 1.00 83.88 90 GLN A CA 1
ATOM 715 C C . GLN A 1 90 ? 11.542 3.764 -1.057 1.00 83.88 90 GLN A C 1
ATOM 717 O O . GLN A 1 90 ? 11.047 2.673 -1.342 1.00 83.88 90 GLN A O 1
ATOM 722 N N . ARG A 1 91 ? 12.373 3.880 -0.010 1.00 83.19 91 ARG A N 1
ATOM 723 C CA . ARG A 1 91 ? 12.849 2.735 0.804 1.00 83.19 91 ARG A CA 1
ATOM 724 C C . ARG A 1 91 ? 11.724 1.866 1.373 1.00 83.19 91 ARG A C 1
ATOM 726 O O . ARG A 1 91 ? 11.901 0.672 1.605 1.00 83.19 91 ARG A O 1
ATOM 733 N N . ARG A 1 92 ? 10.568 2.470 1.662 1.00 81.00 92 ARG A N 1
ATOM 734 C CA . ARG A 1 92 ? 9.397 1.759 2.193 1.00 81.00 92 ARG A CA 1
ATOM 735 C C . ARG A 1 92 ? 8.733 0.881 1.133 1.00 81.00 92 ARG A C 1
ATOM 737 O O . ARG A 1 92 ? 8.384 -0.254 1.441 1.00 81.00 92 ARG A O 1
ATOM 744 N N . LEU A 1 93 ? 8.601 1.388 -0.092 1.00 83.69 93 LEU A N 1
ATOM 745 C CA . LEU A 1 93 ? 8.076 0.637 -1.232 1.00 83.69 93 LEU A CA 1
ATOM 746 C C . LEU A 1 93 ? 9.011 -0.520 -1.594 1.00 83.69 93 LEU A C 1
ATOM 748 O O . LEU A 1 93 ? 8.544 -1.641 -1.773 1.00 83.69 93 LEU A O 1
ATOM 752 N N . GLN A 1 94 ? 10.324 -0.257 -1.601 1.00 84.81 94 GLN A N 1
ATOM 753 C CA . GLN A 1 94 ? 11.354 -1.278 -1.810 1.00 84.81 94 GLN A CA 1
ATOM 754 C C . GLN A 1 94 ? 11.195 -2.441 -0.827 1.00 84.81 94 GLN A C 1
ATOM 756 O O . GLN A 1 94 ? 11.070 -3.587 -1.240 1.00 84.81 94 GLN A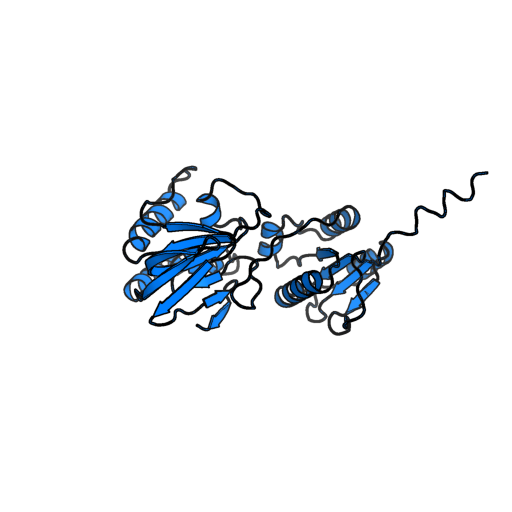 O 1
ATOM 761 N N . ARG A 1 95 ? 11.096 -2.148 0.476 1.00 81.62 95 ARG A N 1
ATOM 762 C CA . ARG A 1 95 ? 10.889 -3.175 1.510 1.00 81.62 95 ARG A CA 1
ATOM 763 C C . ARG A 1 95 ? 9.554 -3.905 1.384 1.00 81.62 95 ARG A C 1
ATOM 765 O O . ARG A 1 95 ? 9.525 -5.113 1.571 1.00 81.62 95 ARG A O 1
ATOM 772 N N . LEU A 1 96 ? 8.468 -3.186 1.092 1.00 79.31 96 LEU A N 1
ATOM 773 C CA . LEU A 1 96 ? 7.125 -3.765 0.970 1.00 79.31 96 LEU A CA 1
ATOM 774 C C . LEU A 1 96 ? 7.045 -4.817 -0.145 1.00 79.31 96 LEU A C 1
ATOM 776 O O . LEU A 1 96 ? 6.346 -5.815 0.003 1.00 79.31 96 LEU A O 1
ATOM 780 N N . LEU A 1 97 ? 7.720 -4.560 -1.265 1.00 80.00 97 LEU A N 1
ATOM 781 C CA . LEU A 1 97 ? 7.639 -5.385 -2.471 1.00 80.00 97 LEU A CA 1
ATOM 782 C C . LEU A 1 97 ? 8.899 -6.227 -2.715 1.00 80.00 97 LEU A C 1
ATOM 784 O O . LEU A 1 97 ? 8.980 -6.911 -3.728 1.00 80.00 97 LEU A O 1
ATOM 788 N N . GLY A 1 98 ? 9.877 -6.181 -1.806 1.00 81.06 98 GLY A N 1
ATOM 789 C CA . GLY A 1 98 ? 11.152 -6.885 -1.961 1.00 81.06 98 GLY A CA 1
ATOM 790 C C . GLY A 1 98 ? 11.983 -6.394 -3.150 1.00 81.06 98 GLY A C 1
ATOM 791 O O . GLY A 1 98 ? 12.735 -7.172 -3.728 1.00 81.06 98 GLY A O 1
ATOM 792 N N . LEU A 1 99 ? 11.833 -5.124 -3.539 1.00 85.25 99 LEU A N 1
ATOM 793 C CA . LEU A 1 99 ? 12.525 -4.560 -4.695 1.00 85.25 99 LEU A CA 1
ATOM 794 C C . LEU A 1 99 ? 13.941 -4.113 -4.311 1.00 85.25 99 LEU A C 1
ATOM 796 O O . LEU A 1 99 ? 14.124 -3.511 -3.245 1.00 85.25 99 LEU A O 1
ATOM 800 N N . PRO A 1 100 ? 14.939 -4.350 -5.176 1.00 84.94 100 PRO A N 1
ATOM 801 C CA . PRO A 1 100 ? 16.277 -3.816 -4.980 1.00 84.94 100 PRO A CA 1
ATOM 802 C C . PRO A 1 100 ? 16.256 -2.282 -5.039 1.00 84.94 100 PRO A C 1
ATOM 804 O O . PRO A 1 100 ? 15.510 -1.676 -5.807 1.00 84.94 100 PRO A O 1
ATOM 807 N N . GLY A 1 101 ? 17.084 -1.654 -4.203 1.00 79.12 101 GLY A N 1
ATOM 808 C CA . GLY A 1 101 ? 17.276 -0.201 -4.216 1.00 79.12 101 GLY A CA 1
ATOM 809 C C . GLY A 1 101 ? 18.312 0.278 -5.234 1.00 79.12 101 GLY A C 1
ATOM 810 O O . GLY A 1 101 ? 18.376 1.473 -5.506 1.00 79.12 101 GLY A O 1
ATOM 811 N N . ASP A 1 102 ? 19.114 -0.643 -5.774 1.00 82.69 102 ASP A N 1
ATOM 812 C CA . ASP A 1 102 ? 20.071 -0.373 -6.843 1.00 82.69 102 ASP A CA 1
ATOM 813 C C . ASP A 1 102 ? 19.377 -0.464 -8.218 1.00 82.69 102 ASP A C 1
ATOM 815 O O . ASP A 1 102 ? 18.738 -1.485 -8.498 1.00 82.69 102 ASP A O 1
ATOM 819 N N . PRO A 1 103 ? 19.484 0.566 -9.081 1.00 78.19 103 PRO A N 1
ATOM 820 C CA . PRO A 1 103 ? 18.827 0.569 -10.385 1.00 78.19 103 PRO A CA 1
ATOM 821 C C . PRO A 1 103 ? 19.260 -0.571 -11.312 1.00 78.19 103 PRO A C 1
ATOM 823 O O . PRO A 1 103 ? 18.409 -1.129 -12.000 1.00 78.19 103 PRO A O 1
ATOM 826 N N . ALA A 1 104 ? 20.542 -0.953 -11.325 1.00 80.56 104 ALA A N 1
ATOM 827 C CA . ALA A 1 104 ? 21.024 -2.021 -12.202 1.00 80.56 104 ALA A CA 1
ATOM 828 C C . ALA A 1 104 ? 20.450 -3.380 -11.776 1.00 80.56 104 ALA A C 1
ATOM 830 O O . ALA A 1 104 ? 19.879 -4.099 -12.596 1.00 80.56 104 ALA A O 1
ATOM 831 N N . ALA A 1 105 ? 20.479 -3.681 -10.476 1.00 84.94 105 ALA A N 1
ATOM 832 C CA . ALA A 1 105 ? 19.841 -4.878 -9.931 1.00 84.94 105 ALA A CA 1
ATOM 833 C C . ALA A 1 105 ? 18.318 -4.895 -10.170 1.00 84.94 105 ALA A C 1
ATOM 835 O O . ALA A 1 105 ? 17.737 -5.949 -10.432 1.00 84.94 105 ALA A O 1
ATOM 836 N N . ALA A 1 106 ? 17.653 -3.736 -10.099 1.00 84.75 106 ALA A N 1
ATOM 837 C CA . ALA A 1 106 ? 16.231 -3.621 -10.419 1.00 84.75 106 ALA A CA 1
ATOM 838 C C . ALA A 1 106 ? 15.946 -3.918 -11.895 1.00 84.75 106 ALA A C 1
ATOM 840 O O . ALA A 1 106 ? 14.975 -4.605 -12.205 1.00 84.75 106 ALA A O 1
ATOM 841 N N . MET A 1 107 ? 16.806 -3.453 -12.800 1.00 82.62 107 MET A N 1
ATOM 842 C CA . MET A 1 107 ? 16.697 -3.729 -14.231 1.00 82.62 107 MET A CA 1
ATOM 843 C C . MET A 1 107 ? 16.880 -5.208 -14.558 1.00 82.62 107 MET A C 1
ATOM 845 O O . MET A 1 107 ? 16.069 -5.772 -15.293 1.00 82.62 107 MET A O 1
ATOM 849 N N . GLU A 1 108 ? 17.894 -5.852 -13.981 1.00 84.19 108 GLU A N 1
ATOM 850 C CA . GLU A 1 108 ? 18.110 -7.293 -14.138 1.00 84.19 108 GLU A CA 1
ATOM 851 C C . GLU A 1 108 ? 16.899 -8.095 -13.649 1.00 84.19 108 GLU A C 1
ATOM 853 O O . GLU A 1 108 ? 16.422 -8.997 -14.344 1.00 84.19 108 GLU A O 1
ATOM 858 N N . LEU A 1 109 ? 16.344 -7.714 -12.492 1.00 85.31 109 LEU A N 1
ATOM 859 C CA . LEU A 1 109 ? 15.126 -8.316 -11.958 1.00 85.31 109 LEU A CA 1
ATOM 860 C C . LEU A 1 109 ? 13.950 -8.147 -12.928 1.00 85.31 109 LEU A C 1
ATOM 862 O O . LEU A 1 109 ? 13.279 -9.124 -13.240 1.00 85.31 109 LEU A O 1
ATOM 866 N N . LEU A 1 110 ? 13.702 -6.935 -13.429 1.00 86.50 110 LEU A N 1
ATOM 867 C CA . LEU A 1 110 ? 12.591 -6.646 -14.343 1.00 86.50 110 LEU A CA 1
ATOM 868 C C . LEU A 1 110 ? 12.723 -7.368 -15.691 1.00 86.50 110 LEU A C 1
ATOM 870 O O . LEU A 1 110 ? 11.714 -7.769 -16.275 1.00 86.50 110 LEU A O 1
ATOM 874 N N . ALA A 1 111 ? 13.949 -7.551 -16.182 1.00 81.81 111 ALA A N 1
ATOM 875 C CA . ALA A 1 111 ? 14.218 -8.279 -17.416 1.00 81.81 111 ALA A CA 1
ATOM 876 C C . ALA A 1 111 ? 13.963 -9.789 -17.272 1.00 81.81 111 ALA A C 1
ATOM 878 O O . ALA A 1 111 ? 13.464 -10.413 -18.211 1.00 81.81 111 ALA A O 1
ATOM 879 N N . ALA A 1 112 ? 14.287 -10.364 -16.109 1.00 83.69 112 ALA A N 1
ATOM 880 C CA . ALA A 1 112 ? 14.149 -11.793 -15.833 1.00 83.69 112 ALA A CA 1
ATOM 881 C C . ALA A 1 112 ? 12.787 -12.188 -15.232 1.00 83.69 112 ALA A C 1
ATOM 883 O O . ALA A 1 112 ? 12.418 -13.361 -15.278 1.00 83.69 112 ALA A O 1
ATOM 884 N N . ALA A 1 113 ? 12.046 -11.241 -14.653 1.00 83.31 113 ALA A N 1
ATOM 885 C CA . ALA A 1 113 ? 10.821 -11.531 -13.920 1.00 83.31 113 ALA A CA 1
ATOM 886 C C . ALA A 1 113 ? 9.682 -12.031 -14.822 1.00 83.31 113 ALA A C 1
ATOM 888 O O . ALA A 1 113 ? 9.418 -11.519 -15.920 1.00 83.31 113 ALA A O 1
ATOM 889 N N . GLU A 1 114 ? 8.942 -13.005 -14.297 1.00 84.00 114 GLU A N 1
ATOM 890 C CA . GLU A 1 114 ? 7.633 -13.396 -14.806 1.00 84.00 114 GLU A CA 1
ATOM 891 C C . GLU A 1 114 ? 6.530 -12.668 -14.024 1.00 84.00 114 GLU A C 1
ATOM 893 O O . GLU A 1 114 ? 6.650 -12.523 -12.803 1.00 84.00 114 GLU A O 1
ATOM 898 N N . PRO A 1 115 ? 5.459 -12.199 -14.693 1.00 84.75 115 PRO A N 1
ATOM 899 C CA . PRO A 1 115 ? 4.325 -11.589 -14.011 1.00 84.75 115 PRO A CA 1
ATOM 900 C C . PRO A 1 115 ? 3.705 -12.550 -12.997 1.00 84.75 115 PRO A C 1
ATOM 902 O O . PRO A 1 115 ? 3.456 -13.716 -13.301 1.00 84.75 115 PRO A O 1
ATOM 905 N N . GLN A 1 116 ? 3.421 -12.044 -11.801 1.00 83.69 116 GLN A N 1
ATOM 906 C CA . GLN A 1 116 ? 2.737 -12.792 -10.751 1.00 83.69 116 GLN A CA 1
ATOM 907 C C . GLN A 1 116 ? 1.468 -12.046 -10.332 1.00 83.69 116 GLN A C 1
ATOM 909 O O . GLN A 1 116 ? 1.488 -10.812 -10.286 1.00 83.69 116 GLN A O 1
ATOM 914 N N . PRO A 1 117 ? 0.376 -12.761 -9.998 1.00 84.12 117 PRO A N 1
ATOM 915 C CA . PRO A 1 117 ? -0.799 -12.143 -9.402 1.00 84.12 117 PRO A CA 1
ATOM 916 C C . PRO A 1 117 ? -0.423 -11.363 -8.143 1.00 84.12 117 PRO A C 1
ATOM 918 O O . PRO A 1 117 ? 0.443 -11.788 -7.374 1.00 84.12 117 PRO A O 1
ATOM 921 N N . LEU A 1 118 ? -1.083 -10.230 -7.925 1.00 85.88 118 LEU A N 1
ATOM 922 C CA . LEU A 1 118 ? -0.835 -9.369 -6.780 1.00 85.88 118 LEU A CA 1
ATOM 923 C C . LEU A 1 118 ? -2.157 -8.969 -6.135 1.00 85.88 118 LEU A C 1
ATOM 925 O O . LEU A 1 118 ? -2.995 -8.350 -6.786 1.00 85.88 118 LEU A O 1
ATOM 929 N N . ASP A 1 119 ? -2.315 -9.259 -4.846 1.00 87.62 119 ASP A N 1
ATOM 930 C CA . ASP A 1 119 ? -3.486 -8.788 -4.113 1.00 87.62 119 ASP A CA 1
ATOM 931 C C . ASP A 1 119 ? -3.413 -7.276 -3.887 1.00 87.62 119 ASP A C 1
ATOM 933 O O . ASP A 1 119 ? -2.446 -6.761 -3.302 1.00 87.62 119 ASP A O 1
ATOM 937 N N . LEU A 1 120 ? -4.481 -6.588 -4.290 1.00 91.12 120 LEU A N 1
ATOM 938 C CA . LEU A 1 120 ? -4.708 -5.169 -4.043 1.00 91.12 120 LEU A CA 1
ATOM 939 C C . LEU A 1 120 ? -5.668 -4.986 -2.864 1.00 91.12 120 LEU A C 1
ATOM 941 O O . LEU A 1 120 ? -6.640 -5.723 -2.707 1.00 91.12 120 LEU A O 1
ATOM 945 N N . LEU A 1 121 ? -5.387 -3.993 -2.020 1.00 92.25 121 LEU A N 1
ATOM 946 C CA . LEU A 1 121 ? -6.240 -3.622 -0.895 1.00 92.25 121 LEU A CA 1
ATOM 947 C C . LEU A 1 121 ? -6.855 -2.253 -1.157 1.00 92.25 121 LEU A C 1
ATOM 949 O O . LEU A 1 121 ? -6.136 -1.292 -1.411 1.00 92.25 121 LEU A O 1
ATOM 953 N N . TYR A 1 122 ? -8.172 -2.157 -1.018 1.00 94.06 122 TYR A N 1
ATOM 954 C CA . TYR A 1 122 ? -8.913 -0.918 -1.207 1.00 94.06 122 TYR A CA 1
ATOM 955 C C . TYR A 1 122 ? -9.582 -0.460 0.091 1.00 94.06 122 TYR A C 1
ATOM 957 O O . TYR A 1 122 ? -10.165 -1.259 0.825 1.00 94.06 122 TYR A O 1
ATOM 965 N N . ALA A 1 123 ? -9.508 0.843 0.355 1.00 92.69 123 ALA A N 1
ATOM 966 C CA . ALA A 1 123 ? -10.307 1.539 1.356 1.00 92.69 123 ALA A CA 1
ATOM 967 C C . ALA A 1 123 ? -11.259 2.495 0.625 1.00 92.69 123 ALA A C 1
ATOM 969 O O . ALA A 1 123 ? -10.862 3.575 0.175 1.00 92.69 123 ALA A O 1
ATOM 970 N N . GLY A 1 124 ? -12.506 2.058 0.437 1.00 91.25 124 GLY A N 1
ATOM 971 C CA . GLY A 1 124 ? -13.401 2.685 -0.536 1.00 91.25 124 GLY A CA 1
ATOM 972 C C . GLY A 1 124 ? -12.808 2.558 -1.941 1.00 91.25 124 GLY A C 1
ATOM 973 O O . GLY A 1 124 ? -12.487 1.457 -2.374 1.00 91.25 124 GLY A O 1
ATOM 974 N N . GLU A 1 125 ? -12.605 3.684 -2.619 1.00 90.88 125 GLU A N 1
ATOM 975 C CA . GLU A 1 125 ? -11.989 3.743 -3.956 1.00 90.88 125 GLU A CA 1
ATOM 976 C C . GLU A 1 125 ? -10.461 3.944 -3.910 1.00 90.88 125 GLU A C 1
ATOM 978 O O . GLU A 1 125 ? -9.796 4.006 -4.943 1.00 90.88 125 GLU A O 1
ATOM 983 N N . ASN A 1 126 ? -9.873 4.057 -2.713 1.00 92.31 126 ASN A N 1
ATOM 984 C CA . ASN A 1 126 ? -8.458 4.375 -2.551 1.00 92.31 126 ASN A CA 1
ATOM 985 C C . ASN A 1 126 ? -7.615 3.106 -2.415 1.00 92.31 126 ASN A C 1
ATOM 987 O O . ASN A 1 126 ? -7.791 2.333 -1.472 1.00 92.31 126 ASN A O 1
ATOM 991 N N . LEU A 1 127 ? -6.649 2.932 -3.320 1.00 92.75 127 LEU A N 1
ATOM 992 C CA . LEU A 1 127 ? -5.663 1.856 -3.245 1.00 92.75 127 LEU A CA 1
ATOM 993 C C . LEU A 1 127 ? -4.718 2.061 -2.051 1.00 92.75 127 LEU A C 1
ATOM 995 O O . LEU A 1 127 ? -4.099 3.123 -1.893 1.00 92.75 127 LEU A O 1
ATOM 999 N N . VAL A 1 128 ? -4.581 1.017 -1.241 1.00 90.62 128 VAL A N 1
ATOM 1000 C CA . VAL A 1 128 ? -3.783 0.962 -0.015 1.00 90.62 128 VAL A CA 1
ATOM 1001 C C . VAL A 1 128 ? -2.523 0.141 -0.273 1.00 90.62 128 VAL A C 1
ATOM 1003 O O . VAL A 1 128 ? -2.608 -1.038 -0.610 1.00 90.62 128 VAL A O 1
ATOM 1006 N N . PHE A 1 129 ? -1.344 0.739 -0.094 1.00 86.38 129 PHE A N 1
ATOM 1007 C CA . PHE A 1 129 ? -0.068 0.018 -0.214 1.00 86.38 129 PHE A CA 1
ATOM 1008 C C . PHE A 1 129 ? 0.441 -0.485 1.129 1.00 86.38 129 PHE A C 1
ATOM 1010 O O . PHE A 1 129 ? 0.971 -1.589 1.230 1.00 86.38 129 PHE A O 1
ATOM 1017 N N . TYR A 1 130 ? 0.322 0.341 2.162 1.00 83.88 130 TYR A N 1
ATOM 1018 C CA . TYR A 1 130 ? 0.914 0.079 3.460 1.00 83.88 130 TYR A CA 1
ATOM 1019 C C . TYR A 1 130 ? -0.143 -0.213 4.512 1.00 83.88 130 TYR A C 1
ATOM 1021 O O . TYR A 1 130 ? -0.056 -1.237 5.188 1.00 83.88 130 TYR A O 1
ATOM 1029 N N . ASN A 1 131 ? -1.094 0.702 4.700 1.00 86.56 131 ASN A N 1
ATOM 1030 C CA . ASN A 1 131 ? -2.198 0.524 5.636 1.00 86.56 131 ASN A CA 1
ATOM 1031 C C . ASN A 1 131 ? -3.321 1.543 5.421 1.00 86.56 131 ASN A C 1
ATOM 1033 O O . ASN A 1 131 ? -3.103 2.644 4.917 1.00 86.56 131 ASN A O 1
ATOM 1037 N N . ALA A 1 132 ? -4.516 1.163 5.863 1.00 89.44 132 ALA A N 1
ATOM 1038 C CA . ALA A 1 132 ? -5.622 2.071 6.106 1.00 89.44 132 ALA A CA 1
ATOM 1039 C C . ALA A 1 132 ? -5.900 2.128 7.612 1.00 89.44 132 ALA A C 1
ATOM 1041 O O . ALA A 1 132 ? -5.947 1.096 8.284 1.00 89.44 132 ALA A O 1
ATOM 1042 N N . LEU A 1 133 ? -6.073 3.330 8.144 1.00 88.69 133 LEU A N 1
ATOM 1043 C CA . LEU A 1 133 ? -6.434 3.589 9.529 1.00 88.69 133 LEU A CA 1
ATOM 1044 C C . LEU A 1 133 ? -7.834 4.196 9.562 1.00 88.69 133 LEU A C 1
ATOM 1046 O O . LEU A 1 133 ? -8.060 5.228 8.948 1.00 88.69 133 LEU A O 1
ATOM 1050 N N . VAL A 1 134 ? -8.754 3.579 10.298 1.00 90.06 134 VAL A N 1
ATOM 1051 C CA . VAL A 1 134 ? -10.078 4.139 10.598 1.00 90.06 134 VAL A CA 1
ATOM 1052 C C . VAL A 1 134 ? -10.077 4.596 12.052 1.00 90.06 134 VAL A C 1
ATOM 1054 O O . VAL A 1 134 ? -9.791 3.793 12.935 1.00 90.06 134 VAL A O 1
ATOM 1057 N N . GLY A 1 135 ? -10.399 5.856 12.321 1.00 87.75 135 GLY A N 1
ATOM 1058 C CA . GLY A 1 135 ? -10.364 6.454 13.653 1.00 87.75 135 GLY A CA 1
ATOM 1059 C C . GLY A 1 135 ? -8.946 6.700 14.163 1.00 87.75 135 GLY A C 1
ATOM 1060 O O . GLY A 1 135 ? -8.035 7.023 13.406 1.00 87.75 135 GLY A O 1
ATOM 1061 N N . GLU A 1 136 ? -8.757 6.549 15.470 1.00 79.81 136 GLU A N 1
ATOM 1062 C CA . GLU A 1 136 ? -7.501 6.857 16.141 1.00 79.81 136 GLU A CA 1
ATOM 1063 C C . GLU A 1 136 ? -6.904 5.626 16.827 1.00 79.81 136 GLU A C 1
ATOM 1065 O O . GLU A 1 136 ? -7.519 4.946 17.655 1.00 79.81 136 GLU A O 1
ATOM 1070 N N . ALA A 1 137 ? -5.644 5.366 16.490 1.00 75.62 137 ALA A N 1
ATOM 1071 C CA . ALA A 1 137 ? -4.873 4.245 17.003 1.00 75.62 137 ALA A CA 1
ATOM 1072 C C . ALA A 1 137 ? -3.467 4.680 17.451 1.00 75.62 137 ALA A C 1
ATOM 1074 O O . ALA A 1 137 ? -2.481 4.200 16.896 1.00 75.62 137 ALA A O 1
ATOM 1075 N N . PRO A 1 138 ? -3.292 5.616 18.397 1.00 70.50 138 PRO A N 1
ATOM 1076 C CA . PRO A 1 138 ? -1.959 5.911 18.909 1.00 70.50 138 PRO A CA 1
ATOM 1077 C C . PRO A 1 138 ? -1.393 4.707 19.697 1.00 70.50 138 PRO A C 1
ATOM 1079 O O . PRO A 1 138 ? -2.133 4.044 20.422 1.00 70.50 138 PRO A O 1
ATOM 1082 N N . PRO A 1 139 ? -0.089 4.391 19.587 1.00 64.62 139 PRO A N 1
ATOM 1083 C CA . PRO A 1 139 ? 0.926 4.995 18.719 1.00 64.62 139 PRO A CA 1
ATOM 1084 C C . PRO A 1 139 ? 1.040 4.335 17.327 1.00 64.62 139 PRO A C 1
ATOM 1086 O O . PRO A 1 139 ? 1.913 4.712 16.552 1.00 64.62 139 PRO A O 1
ATOM 1089 N N . LEU A 1 140 ? 0.188 3.364 16.977 1.00 61.78 140 LEU A N 1
ATOM 1090 C CA . LEU A 1 140 ? 0.201 2.684 15.670 1.00 61.78 140 LEU A CA 1
ATOM 1091 C C . LEU A 1 140 ? 0.070 3.644 14.483 1.00 61.78 140 LEU A C 1
ATOM 1093 O O . LEU A 1 140 ? 0.774 3.479 13.491 1.00 61.78 140 LEU A O 1
ATOM 1097 N N . ALA A 1 141 ? -0.773 4.671 14.601 1.00 56.69 141 ALA A N 1
ATOM 1098 C CA . ALA A 1 141 ? -0.920 5.724 13.593 1.00 56.69 141 ALA A CA 1
ATOM 1099 C C . ALA A 1 141 ? 0.404 6.467 13.336 1.00 56.69 141 ALA A C 1
ATOM 1101 O O . ALA A 1 141 ? 0.757 6.790 12.202 1.00 56.69 141 ALA A O 1
ATOM 1102 N N . PHE A 1 142 ? 1.191 6.657 14.395 1.00 54.03 142 PHE A N 1
ATOM 1103 C CA . PHE A 1 142 ? 2.500 7.292 14.337 1.00 54.03 142 PHE A CA 1
ATOM 1104 C C . PHE A 1 142 ? 3.586 6.345 13.837 1.00 54.03 142 PHE A C 1
ATOM 1106 O O . PHE A 1 142 ? 4.711 6.783 13.647 1.00 54.03 142 PHE A O 1
ATOM 1113 N N . HIS A 1 143 ? 3.305 5.065 13.575 1.00 50.38 143 HIS A N 1
ATOM 1114 C CA . HIS A 1 143 ? 4.308 4.134 13.056 1.00 50.38 143 HIS A CA 1
ATOM 1115 C C . HIS A 1 143 ? 4.882 4.580 11.701 1.00 50.38 143 HIS A C 1
ATOM 1117 O O . HIS A 1 143 ? 6.062 4.359 11.431 1.00 50.38 143 HIS A O 1
ATOM 1123 N N . ASN A 1 144 ? 4.076 5.276 10.889 1.00 48.88 144 ASN A N 1
ATOM 1124 C CA . ASN A 1 144 ? 4.546 5.952 9.679 1.00 48.88 144 ASN A CA 1
ATOM 1125 C C . ASN A 1 144 ? 5.619 7.010 10.015 1.00 48.88 144 ASN A C 1
ATOM 1127 O O . ASN A 1 144 ? 6.627 7.082 9.327 1.00 48.88 144 ASN A O 1
ATOM 1131 N N . ALA A 1 145 ? 5.447 7.759 11.109 1.00 44.91 145 ALA A N 1
ATOM 1132 C CA . ALA A 1 145 ? 6.414 8.733 11.613 1.00 44.91 145 ALA A CA 1
ATOM 1133 C C . ALA A 1 145 ? 7.628 8.064 12.297 1.00 44.91 145 ALA A C 1
ATOM 1135 O O . ALA A 1 145 ? 8.762 8.388 11.979 1.00 44.91 145 ALA A O 1
ATOM 1136 N N . PHE A 1 146 ? 7.437 7.053 13.152 1.00 41.44 146 PHE A N 1
ATOM 1137 C CA . PHE A 1 146 ? 8.523 6.334 13.844 1.00 41.44 146 PHE A CA 1
ATOM 1138 C C . PHE A 1 146 ? 9.525 5.626 12.914 1.00 41.44 146 PHE A C 1
ATOM 1140 O O . PHE A 1 146 ? 10.639 5.304 13.347 1.00 41.44 146 PHE A O 1
ATOM 1147 N N . MET A 1 147 ? 9.112 5.341 11.675 1.00 43.47 147 MET A N 1
ATOM 1148 C CA . MET A 1 147 ? 9.915 4.683 10.638 1.00 43.47 147 MET A CA 1
ATOM 1149 C C . MET A 1 147 ? 10.386 5.631 9.530 1.00 43.47 147 MET A C 1
ATOM 1151 O O . MET A 1 147 ? 11.159 5.199 8.673 1.00 43.47 147 MET A O 1
ATOM 1155 N N . ASN A 1 148 ? 9.949 6.894 9.542 1.00 44.16 148 ASN A N 1
ATOM 1156 C CA . ASN A 1 148 ? 10.569 7.933 8.734 1.00 44.16 148 ASN A CA 1
ATOM 1157 C C . ASN A 1 148 ? 11.894 8.298 9.409 1.00 44.16 148 ASN A C 1
ATOM 1159 O O . ASN A 1 148 ? 11.918 8.855 10.503 1.00 44.16 148 ASN A O 1
ATOM 1163 N N . GLU A 1 149 ? 13.002 7.934 8.768 1.00 45.16 149 GLU A N 1
ATOM 1164 C CA . GLU A 1 149 ? 14.354 8.263 9.238 1.00 45.16 149 GLU A CA 1
ATOM 1165 C C . GLU A 1 149 ? 14.649 9.771 9.147 1.00 45.16 149 GLU A C 1
ATOM 1167 O O . GLU A 1 149 ? 15.578 10.241 9.794 1.00 45.16 149 GLU A O 1
ATOM 1172 N N . ASP A 1 150 ? 13.818 10.520 8.413 1.00 44.34 150 ASP A N 1
ATOM 1173 C CA . ASP A 1 150 ? 13.965 11.956 8.145 1.00 44.34 150 ASP A CA 1
ATOM 1174 C C . ASP A 1 150 ? 13.283 12.865 9.189 1.00 44.34 150 ASP A C 1
ATOM 1176 O O . ASP A 1 150 ? 13.151 14.071 8.975 1.00 44.34 150 ASP A O 1
ATOM 1180 N N . LEU A 1 151 ? 12.804 12.318 10.313 1.00 50.72 151 LEU A N 1
ATOM 1181 C CA . LEU A 1 151 ? 12.271 13.141 11.400 1.00 50.72 151 LEU A CA 1
ATOM 1182 C C . LEU A 1 151 ? 13.396 13.559 12.351 1.00 50.72 151 LEU A C 1
ATOM 1184 O O . LEU A 1 151 ? 13.941 12.743 13.087 1.00 50.72 151 LEU A O 1
ATOM 1188 N N . GLU A 1 152 ? 13.674 14.863 12.375 1.00 50.09 152 GLU A N 1
ATOM 1189 C CA . GLU A 1 152 ? 14.531 15.534 13.369 1.00 50.09 152 GLU A CA 1
ATOM 1190 C C . GLU A 1 152 ? 14.008 15.352 14.811 1.00 50.09 152 GLU A C 1
ATOM 1192 O O . GLU A 1 152 ? 14.758 15.472 15.778 1.00 50.09 152 GLU A O 1
ATOM 1197 N N . GLN A 1 153 ? 12.712 15.054 14.970 1.00 55.97 153 GLN A N 1
ATOM 1198 C CA . GLN A 1 153 ? 12.083 14.806 16.267 1.00 55.97 153 GLN A CA 1
ATOM 1199 C C . GLN A 1 153 ? 12.462 13.436 16.827 1.00 55.97 153 GLN A C 1
ATOM 1201 O O . GLN A 1 153 ? 12.411 12.411 16.141 1.00 55.97 153 GLN A O 1
ATOM 1206 N N . SER A 1 154 ? 12.784 13.396 18.122 1.00 61.75 154 SER A N 1
ATOM 1207 C CA . SER A 1 154 ? 13.142 12.141 18.768 1.00 61.75 154 SER A CA 1
ATOM 1208 C C . SER A 1 154 ? 11.946 11.181 18.779 1.00 61.75 154 SER A C 1
ATOM 1210 O O . SER A 1 154 ? 10.803 11.556 19.044 1.00 61.75 154 SER A O 1
ATOM 1212 N N . LYS A 1 155 ? 12.199 9.889 18.533 1.00 62.31 155 LYS A N 1
ATOM 1213 C CA . LYS A 1 155 ? 11.163 8.841 18.621 1.00 62.31 155 LYS A CA 1
ATOM 1214 C C . LYS A 1 155 ? 10.451 8.874 19.984 1.00 62.31 155 LYS A C 1
ATOM 1216 O O . LYS A 1 155 ? 9.261 8.614 20.072 1.00 62.31 155 LYS A O 1
ATOM 1221 N N . LEU A 1 156 ? 11.156 9.242 21.052 1.00 64.81 156 LEU A N 1
ATOM 1222 C CA . LEU A 1 156 ? 10.560 9.410 22.378 1.00 64.81 156 LEU A CA 1
ATOM 1223 C C . LEU A 1 156 ? 9.540 10.558 22.433 1.00 64.81 156 LEU A C 1
ATOM 1225 O O . LEU A 1 156 ? 8.479 10.373 23.021 1.00 64.81 156 LEU A O 1
ATOM 1229 N N . GLU A 1 157 ? 9.805 11.702 21.802 1.00 67.25 157 GLU A N 1
ATOM 1230 C CA . GLU A 1 157 ? 8.847 12.817 21.731 1.00 67.25 157 GLU A CA 1
ATOM 1231 C C . GLU A 1 157 ? 7.571 12.426 20.984 1.00 67.25 157 GLU A C 1
ATOM 1233 O O . GLU A 1 157 ? 6.477 12.609 21.519 1.00 67.25 157 GLU A O 1
ATOM 1238 N N . LEU A 1 158 ? 7.703 11.793 19.812 1.00 65.81 158 LEU A N 1
ATOM 1239 C CA . LEU A 1 158 ? 6.559 11.275 19.047 1.00 65.81 158 LEU A CA 1
ATOM 1240 C C . LEU A 1 158 ? 5.736 10.271 19.865 1.00 65.81 158 LEU A C 1
ATOM 1242 O O . LEU A 1 158 ? 4.508 10.239 19.781 1.00 65.81 158 LEU A O 1
ATOM 1246 N N . PHE A 1 159 ? 6.403 9.460 20.690 1.00 68.12 159 PHE A N 1
ATOM 1247 C CA . PHE A 1 159 ? 5.738 8.538 21.602 1.00 68.12 159 PHE A CA 1
ATOM 1248 C C . PHE A 1 159 ? 4.951 9.269 22.686 1.00 68.12 159 PHE A C 1
ATOM 1250 O O . PHE A 1 159 ? 3.774 8.971 22.872 1.00 68.12 159 PHE A O 1
ATOM 1257 N N . PHE A 1 160 ? 5.550 10.237 23.380 1.00 71.88 160 PHE A N 1
ATOM 1258 C CA . PHE A 1 160 ? 4.841 10.985 24.419 1.00 71.88 160 PHE A CA 1
ATOM 1259 C C . PHE A 1 160 ? 3.693 11.832 23.859 1.00 71.88 160 PHE A C 1
ATOM 1261 O O . PHE A 1 160 ? 2.649 11.929 24.505 1.00 71.88 160 PHE A O 1
ATOM 1268 N N . GLU A 1 161 ? 3.825 12.373 22.648 1.00 70.50 161 GLU A N 1
ATOM 1269 C CA . GLU A 1 161 ? 2.720 13.052 21.968 1.00 70.50 161 GLU A CA 1
ATOM 1270 C C . GLU A 1 161 ? 1.577 12.076 21.648 1.00 70.50 161 GLU A C 1
ATOM 1272 O O . GLU A 1 161 ? 0.415 12.351 21.958 1.00 70.50 161 GLU A O 1
ATOM 1277 N N . ALA A 1 162 ? 1.896 10.892 21.115 1.00 69.38 162 ALA A N 1
ATOM 1278 C CA . ALA A 1 162 ? 0.910 9.839 20.887 1.00 69.38 162 ALA A CA 1
ATOM 1279 C C . ALA A 1 162 ? 0.215 9.410 22.193 1.00 69.38 162 ALA A C 1
ATOM 1281 O O . ALA A 1 162 ? -0.998 9.196 22.207 1.00 69.38 162 ALA A O 1
ATOM 1282 N N . MET A 1 163 ? 0.961 9.338 23.301 1.00 69.12 163 MET A N 1
ATOM 1283 C CA . MET A 1 163 ? 0.418 9.042 24.629 1.00 69.12 163 MET A CA 1
ATOM 1284 C C . MET A 1 163 ? -0.523 10.136 25.136 1.00 69.12 163 MET A C 1
ATOM 1286 O O . MET A 1 163 ? -1.545 9.822 25.744 1.00 69.12 163 MET A O 1
ATOM 1290 N N . ALA A 1 164 ? -0.209 11.410 24.897 1.00 72.56 164 ALA A N 1
ATOM 1291 C CA . ALA A 1 164 ? -1.068 12.518 25.307 1.00 72.56 164 ALA A CA 1
ATOM 1292 C C . ALA A 1 164 ? -2.442 12.444 24.620 1.00 72.56 164 ALA A C 1
ATOM 1294 O O . ALA A 1 164 ? -3.467 12.614 25.284 1.00 72.56 164 ALA A O 1
ATOM 1295 N N . ARG A 1 165 ? -2.467 12.075 23.331 1.00 72.94 165 ARG A N 1
ATOM 1296 C CA . ARG A 1 165 ? -3.699 11.923 22.536 1.00 72.94 165 ARG A CA 1
ATOM 1297 C C . ARG A 1 165 ? -4.606 10.782 23.004 1.00 72.94 165 ARG A C 1
ATOM 1299 O O . ARG A 1 165 ? -5.801 10.813 22.737 1.00 72.94 165 ARG A O 1
ATOM 1306 N N . LEU A 1 166 ? -4.096 9.818 23.781 1.00 71.56 166 LEU A N 1
ATOM 1307 C CA . LEU A 1 166 ? -4.925 8.749 24.362 1.00 71.56 166 LEU A CA 1
ATOM 1308 C C . LEU A 1 166 ? -6.068 9.276 25.228 1.00 71.56 166 LEU A C 1
ATOM 1310 O O . LEU A 1 166 ? -7.105 8.623 25.345 1.00 71.56 166 LEU A O 1
ATOM 1314 N N . ARG A 1 167 ? -5.863 10.431 25.870 1.00 67.00 167 ARG A N 1
ATOM 1315 C CA . ARG A 1 167 ? -6.851 11.040 26.767 1.00 67.00 167 ARG A CA 1
ATOM 1316 C C . ARG A 1 167 ? -8.074 11.559 26.017 1.00 67.00 167 ARG A C 1
ATOM 1318 O O . ARG A 1 167 ? -9.152 11.586 26.605 1.00 67.00 167 ARG A O 1
ATOM 1325 N N . ASP A 1 168 ? -7.904 11.891 24.741 1.00 72.12 168 ASP A N 1
ATOM 1326 C CA . ASP A 1 168 ? -8.931 12.495 23.894 1.00 72.12 168 ASP A CA 1
ATOM 1327 C C . ASP A 1 168 ? -9.571 11.483 22.931 1.00 72.12 168 ASP A C 1
ATOM 1329 O O . ASP A 1 168 ? -10.424 11.845 22.117 1.00 72.12 168 ASP A O 1
ATOM 1333 N N . LEU A 1 169 ? -9.207 10.198 23.045 1.00 75.25 169 LEU A N 1
ATOM 1334 C CA . LEU A 1 169 ? -9.718 9.155 22.166 1.00 75.25 169 LEU A CA 1
ATOM 1335 C C . LEU A 1 169 ? -11.230 9.025 22.258 1.00 75.25 169 LEU A C 1
ATOM 1337 O O . LEU A 1 169 ? -11.808 8.636 23.283 1.00 75.25 169 LEU A O 1
ATOM 1341 N N . ARG A 1 170 ? -11.868 9.265 21.117 1.00 73.56 170 ARG A N 1
ATOM 1342 C CA . ARG A 1 170 ? -13.294 9.031 20.956 1.00 73.56 170 ARG A CA 1
ATOM 1343 C C . ARG A 1 170 ? -13.554 7.535 20.904 1.00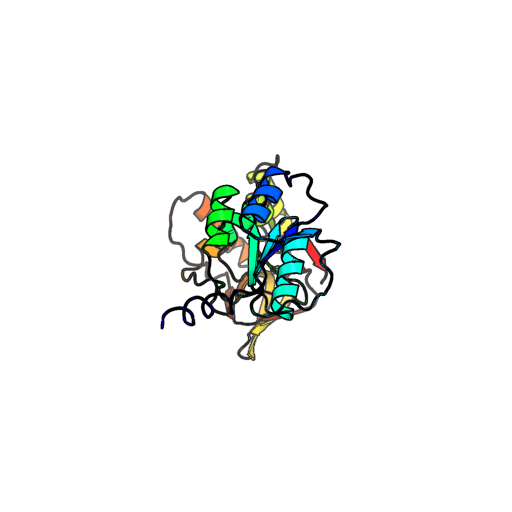 73.56 170 ARG A C 1
ATOM 1345 O O . ARG A 1 170 ? -12.982 6.803 20.104 1.00 73.56 170 ARG A O 1
ATOM 1352 N N . LYS A 1 171 ? -14.448 7.089 21.781 1.00 83.94 171 LYS A N 1
ATOM 1353 C CA . LYS A 1 171 ? -14.953 5.718 21.798 1.00 83.94 171 LYS A CA 1
ATOM 1354 C C . LYS A 1 171 ? -16.205 5.699 20.944 1.00 83.94 171 LYS A C 1
ATOM 1356 O O . LYS A 1 171 ? -17.173 6.379 21.279 1.00 83.94 171 LYS A O 1
ATOM 1361 N N . VAL A 1 172 ? -16.188 4.922 19.875 1.00 87.00 172 VAL A N 1
ATOM 1362 C CA . VAL A 1 172 ? -17.310 4.826 18.946 1.00 87.00 172 VAL A CA 1
ATOM 1363 C C . VAL A 1 172 ? -17.843 3.404 18.947 1.00 87.00 172 VAL A C 1
ATOM 1365 O O . VAL A 1 172 ? -17.080 2.440 19.016 1.00 87.00 172 VAL A O 1
ATOM 1368 N N . ARG A 1 173 ? -19.171 3.262 18.929 1.00 90.00 173 ARG A N 1
ATOM 1369 C CA . ARG A 1 173 ? -19.796 1.957 18.708 1.00 90.00 173 ARG A CA 1
ATOM 1370 C C . ARG A 1 173 ? -19.747 1.668 17.218 1.00 90.00 173 ARG A C 1
ATOM 1372 O O . ARG A 1 173 ? -20.208 2.482 16.424 1.00 90.00 173 ARG A O 1
ATOM 1379 N N . ALA A 1 174 ? -19.198 0.513 16.880 1.00 91.06 174 ALA A N 1
ATOM 1380 C CA . ALA A 1 174 ? -19.023 0.078 15.513 1.00 91.06 174 ALA A CA 1
ATOM 1381 C C . ALA A 1 174 ? -19.688 -1.278 15.293 1.00 91.06 174 ALA A C 1
ATOM 1383 O O . ALA A 1 174 ? -19.524 -2.199 16.101 1.00 91.06 174 ALA A O 1
ATOM 1384 N N . ASP A 1 175 ? -20.395 -1.389 14.177 1.00 92.81 175 ASP A N 1
ATOM 1385 C CA . ASP A 1 175 ? -20.844 -2.649 13.608 1.00 92.81 175 ASP A CA 1
ATOM 1386 C C . ASP A 1 175 ? -19.822 -3.076 12.550 1.00 92.81 175 ASP A C 1
ATOM 1388 O O . ASP A 1 175 ? -19.625 -2.413 11.529 1.00 92.81 175 ASP A O 1
ATOM 1392 N N . VAL A 1 176 ? -19.123 -4.176 12.831 1.00 92.69 176 VAL A N 1
ATOM 1393 C CA . VAL A 1 176 ? -18.061 -4.716 11.980 1.00 92.69 176 VAL A CA 1
ATOM 1394 C C . VAL A 1 176 ? -18.575 -5.976 11.307 1.00 92.69 176 VAL A C 1
ATOM 1396 O O . VAL A 1 176 ? -18.998 -6.908 11.988 1.00 92.69 176 VAL A O 1
ATOM 1399 N N . THR A 1 177 ? -18.525 -6.014 9.977 1.00 94.12 177 THR A N 1
ATOM 1400 C CA . THR A 1 177 ? -18.995 -7.142 9.162 1.00 94.12 177 THR A CA 1
ATOM 1401 C C . THR A 1 177 ? -17.868 -7.680 8.291 1.00 94.12 177 THR A C 1
ATOM 1403 O O . THR A 1 177 ? 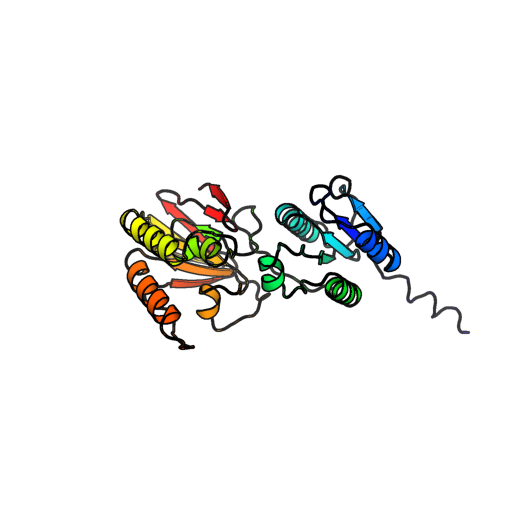-17.222 -6.922 7.567 1.00 94.12 177 T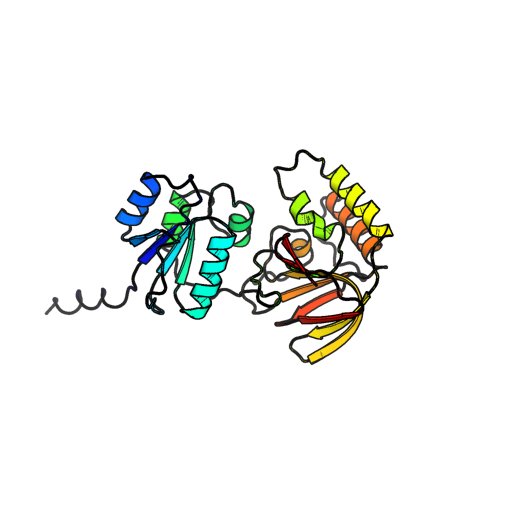HR A O 1
ATOM 1406 N N . THR A 1 178 ? -17.623 -8.989 8.354 1.00 94.25 178 THR A N 1
ATOM 1407 C CA . THR A 1 178 ? -16.616 -9.679 7.530 1.00 94.25 178 THR A CA 1
ATOM 1408 C C . THR A 1 178 ? -17.209 -10.186 6.212 1.00 94.25 178 THR A C 1
ATOM 1410 O O . THR A 1 178 ? -18.428 -10.265 6.056 1.00 94.25 178 THR A O 1
ATOM 1413 N N . ALA A 1 179 ? -16.355 -10.621 5.280 1.00 91.88 179 ALA A N 1
ATOM 1414 C CA . ALA A 1 179 ? -16.762 -11.170 3.981 1.00 91.88 179 ALA A CA 1
ATOM 1415 C C . ALA A 1 179 ? -17.721 -12.365 4.091 1.00 91.88 179 ALA A C 1
ATOM 1417 O O . ALA A 1 179 ? -18.554 -12.585 3.219 1.00 91.88 179 ALA A O 1
ATOM 1418 N N . LYS A 1 180 ? -17.627 -13.137 5.181 1.00 90.50 180 LYS A N 1
ATOM 1419 C CA . LYS A 1 180 ? -18.492 -14.299 5.436 1.00 90.50 180 LYS A CA 1
ATOM 1420 C C . LYS A 1 180 ? -19.846 -13.918 6.051 1.00 90.50 180 LYS A C 1
ATOM 1422 O O . LYS A 1 180 ? -20.556 -14.795 6.532 1.00 90.50 180 LYS A O 1
ATOM 1427 N N . GLY A 1 181 ? -20.176 -12.626 6.105 1.00 87.81 181 GLY A N 1
ATOM 1428 C CA . GLY A 1 181 ? -21.408 -12.114 6.706 1.00 87.81 181 GLY A CA 1
ATOM 1429 C C . GLY A 1 181 ? -21.432 -12.181 8.234 1.00 87.81 181 GLY A C 1
ATOM 1430 O O . GLY A 1 181 ? -22.473 -11.943 8.839 1.00 87.81 181 GLY A O 1
ATOM 1431 N N . GLN A 1 182 ? -20.307 -12.503 8.881 1.00 90.06 182 GLN A N 1
ATOM 1432 C CA . GLN A 1 182 ? -20.226 -12.467 10.338 1.00 90.06 182 GLN A CA 1
ATOM 1433 C C . GLN A 1 182 ? -20.170 -11.009 10.785 1.00 90.06 182 GLN A C 1
ATOM 1435 O O . GLN A 1 182 ? -19.221 -10.298 10.450 1.00 90.06 182 GLN A O 1
ATOM 1440 N N . SER A 1 183 ? -21.179 -10.586 11.540 1.00 90.69 183 SER A N 1
ATOM 1441 C CA . SER A 1 183 ? -21.276 -9.244 12.102 1.00 90.69 183 SER A CA 1
ATOM 1442 C C . SER A 1 183 ? -21.141 -9.278 13.619 1.00 90.69 183 SER A C 1
ATOM 1444 O O . SER A 1 183 ? -21.780 -10.101 14.279 1.00 90.69 183 SER A O 1
ATOM 1446 N N . PHE A 1 184 ? -20.377 -8.353 14.185 1.00 90.44 184 PHE A N 1
ATOM 1447 C CA . PHE A 1 184 ? -20.325 -8.140 15.627 1.00 90.44 184 PHE A CA 1
ATOM 1448 C C . PHE A 1 184 ? -20.268 -6.651 15.949 1.00 90.44 184 PHE A C 1
ATOM 1450 O O . PHE A 1 184 ? -19.719 -5.845 15.198 1.00 90.44 184 PHE A O 1
ATOM 1457 N N . ARG A 1 185 ? -20.838 -6.305 17.101 1.00 89.75 185 ARG A N 1
ATOM 1458 C CA . ARG A 1 185 ? -20.874 -4.941 17.613 1.00 89.75 185 ARG A CA 1
ATOM 1459 C C . ARG A 1 185 ? -19.817 -4.778 18.690 1.00 89.75 185 ARG A C 1
ATOM 1461 O O . ARG A 1 185 ? -19.779 -5.560 19.639 1.00 89.75 185 ARG A O 1
ATOM 1468 N N . THR A 1 186 ? -18.974 -3.761 18.568 1.00 88.00 186 THR A N 1
ATOM 1469 C CA . THR A 1 186 ? -17.907 -3.495 19.540 1.00 88.00 186 THR A CA 1
ATOM 1470 C C . THR A 1 186 ? -17.646 -1.998 19.699 1.00 88.00 186 THR A C 1
ATOM 1472 O O . THR A 1 186 ? -18.118 -1.182 18.910 1.00 88.00 186 THR A O 1
ATOM 1475 N N . ALA A 1 187 ? -16.934 -1.622 20.760 1.00 87.19 187 ALA A N 1
ATOM 1476 C CA . ALA A 1 187 ? -16.456 -0.260 20.958 1.00 87.19 187 ALA A CA 1
ATOM 1477 C C . ALA A 1 187 ? -15.029 -0.144 20.414 1.00 87.19 187 ALA A C 1
ATOM 1479 O O . ALA A 1 187 ? -14.131 -0.848 20.879 1.00 87.19 187 ALA A O 1
ATOM 1480 N N . LEU A 1 188 ? -14.824 0.765 19.466 1.00 86.94 188 LEU A N 1
ATOM 1481 C CA . LEU A 1 188 ? -13.543 1.005 18.814 1.00 86.94 188 LEU A CA 1
ATOM 1482 C C . LEU A 1 188 ? -13.054 2.421 19.111 1.00 86.94 188 LEU A C 1
ATOM 1484 O O . LEU A 1 188 ? -13.850 3.354 19.227 1.00 86.94 188 LEU A O 1
ATOM 1488 N N . THR A 1 189 ? -11.740 2.573 19.234 1.00 86.56 189 THR A N 1
ATOM 1489 C CA . THR A 1 189 ? -11.068 3.871 19.061 1.00 86.56 189 THR A CA 1
ATOM 1490 C C . THR A 1 189 ? -10.506 3.981 17.654 1.00 86.56 189 THR A C 1
ATOM 1492 O O . THR A 1 189 ? -10.581 5.044 17.045 1.00 86.56 189 THR A O 1
ATOM 1495 N N . GLY A 1 190 ? -10.018 2.863 17.111 1.00 87.44 190 GLY A N 1
ATOM 1496 C CA . GLY A 1 190 ? -9.581 2.792 15.732 1.00 87.44 190 GLY A CA 1
ATOM 1497 C C . GLY A 1 190 ? -9.354 1.372 15.230 1.00 87.44 190 GLY A C 1
ATOM 1498 O O . GLY A 1 190 ? -9.395 0.397 15.987 1.00 87.44 190 GLY A O 1
ATOM 1499 N N . VAL A 1 191 ? -9.128 1.273 13.925 1.00 88.62 191 VAL A N 1
ATOM 1500 C CA . VAL A 1 191 ? -8.876 0.029 13.202 1.00 88.62 191 VAL A CA 1
ATOM 1501 C C . VAL A 1 191 ? -7.718 0.232 12.246 1.00 88.62 191 VAL A C 1
ATOM 1503 O O . VAL A 1 191 ? -7.767 1.129 11.411 1.00 88.62 191 VAL A O 1
ATOM 1506 N N . LEU A 1 192 ? -6.700 -0.620 12.340 1.00 88.25 192 LEU A N 1
ATOM 1507 C CA . LEU A 1 192 ? -5.591 -0.648 11.391 1.00 88.25 192 LEU A CA 1
ATOM 1508 C C . LEU A 1 192 ? -5.767 -1.830 10.438 1.00 88.25 192 LEU A C 1
ATOM 1510 O O . LEU A 1 192 ? -5.764 -2.974 10.888 1.00 88.25 192 LEU A O 1
ATOM 1514 N N . VAL A 1 193 ? -5.892 -1.559 9.142 1.00 89.31 193 VAL A N 1
ATOM 1515 C CA . VAL A 1 193 ? -6.103 -2.552 8.080 1.00 89.31 193 VAL A CA 1
ATOM 1516 C C . VAL A 1 193 ? -4.893 -2.602 7.150 1.00 89.31 193 VAL A C 1
ATOM 1518 O O . VAL A 1 193 ? -4.381 -1.564 6.739 1.00 89.31 193 VAL A O 1
ATOM 1521 N N . PHE A 1 194 ? -4.437 -3.804 6.805 1.00 86.38 194 PHE A N 1
ATOM 1522 C CA . PHE A 1 194 ? -3.314 -4.048 5.894 1.00 86.38 194 PHE A CA 1
ATOM 1523 C C . PHE A 1 194 ? -3.411 -5.458 5.290 1.00 86.38 194 PHE A C 1
ATOM 1525 O O . PHE A 1 194 ? -4.021 -6.345 5.882 1.00 86.38 194 PHE A O 1
ATOM 1532 N N . ASN A 1 195 ? -2.824 -5.694 4.116 1.00 82.19 195 ASN A N 1
ATOM 1533 C CA . ASN A 1 195 ? -2.808 -7.017 3.464 1.00 82.19 195 ASN A CA 1
ATOM 1534 C C . ASN A 1 195 ? -1.409 -7.650 3.400 1.00 82.19 195 ASN A C 1
ATOM 1536 O O . ASN A 1 195 ? -1.293 -8.864 3.288 1.00 82.19 195 ASN A O 1
ATOM 1540 N N . ARG A 1 196 ? -0.350 -6.845 3.516 1.00 73.62 196 ARG A N 1
ATOM 1541 C CA . ARG A 1 196 ? 1.045 -7.282 3.413 1.00 73.62 196 ARG A CA 1
ATOM 1542 C C . ARG A 1 196 ? 1.786 -7.024 4.709 1.00 73.62 196 ARG A C 1
ATOM 1544 O O . ARG A 1 196 ? 1.528 -6.038 5.406 1.00 73.62 196 ARG A O 1
ATOM 1551 N N . GLU A 1 197 ? 2.762 -7.876 4.997 1.00 60.34 197 GLU A N 1
ATOM 1552 C CA . GLU A 1 197 ? 3.754 -7.564 6.014 1.00 60.34 197 GLU A CA 1
ATOM 1553 C C . GLU A 1 197 ? 4.611 -6.408 5.505 1.00 60.34 197 GLU A C 1
ATOM 1555 O O . GLU A 1 197 ? 5.553 -6.557 4.737 1.00 60.34 197 GLU A O 1
ATOM 1560 N N . SER A 1 198 ? 4.272 -5.201 5.930 1.00 52.00 198 SER A N 1
ATOM 1561 C CA . SER A 1 198 ? 5.280 -4.155 6.008 1.00 52.00 198 SER A CA 1
ATOM 1562 C C . SER A 1 198 ? 6.186 -4.493 7.198 1.00 52.00 198 SER A C 1
ATOM 1564 O O . SER A 1 198 ? 5.734 -5.177 8.112 1.00 52.00 198 SER A O 1
ATOM 1566 N N . SER A 1 199 ? 7.452 -4.062 7.226 1.00 47.78 199 SER A N 1
ATOM 1567 C CA . SER A 1 199 ? 8.394 -4.289 8.346 1.00 47.78 199 SER A CA 1
ATOM 1568 C C . SER A 1 199 ? 7.996 -3.509 9.618 1.00 47.78 199 SER A C 1
ATOM 1570 O O . SER A 1 199 ? 8.786 -2.755 10.189 1.00 47.78 199 SER A O 1
ATOM 1572 N N . THR A 1 200 ? 6.725 -3.590 9.984 1.00 48.97 200 THR A N 1
ATOM 1573 C CA . THR A 1 200 ? 6.023 -2.815 10.986 1.00 48.97 200 THR A CA 1
ATOM 1574 C C . THR A 1 200 ? 5.748 -3.685 12.200 1.00 48.97 200 THR A C 1
ATOM 1576 O O . THR A 1 200 ? 5.833 -4.906 12.165 1.00 48.97 200 THR A O 1
ATOM 1579 N N . PHE A 1 201 ? 5.421 -3.072 13.332 1.00 46.53 201 PHE A N 1
ATOM 1580 C CA . PHE A 1 201 ? 5.123 -3.847 14.537 1.00 46.53 201 PHE A CA 1
ATOM 1581 C C . PHE A 1 201 ? 3.919 -4.790 14.343 1.00 46.53 201 PHE A C 1
ATOM 1583 O O . PHE A 1 201 ? 3.911 -5.891 14.883 1.00 46.53 201 PHE A O 1
ATOM 1590 N N . ALA A 1 202 ? 2.946 -4.386 13.517 1.00 46.84 202 ALA A N 1
ATOM 1591 C CA . ALA A 1 202 ? 1.769 -5.182 13.188 1.00 46.84 202 ALA A CA 1
ATOM 1592 C C . ALA A 1 202 ? 2.101 -6.506 12.475 1.00 46.84 202 ALA A C 1
ATOM 1594 O O . ALA A 1 202 ? 1.378 -7.476 12.680 1.00 46.84 202 ALA A O 1
ATOM 1595 N N . SER A 1 203 ? 3.194 -6.586 11.702 1.00 48.88 203 SER A N 1
ATOM 1596 C CA . SER A 1 203 ? 3.634 -7.844 11.079 1.00 48.88 203 SER A CA 1
ATOM 1597 C C . SER A 1 203 ? 4.376 -8.761 12.049 1.00 48.88 203 SER A C 1
ATOM 1599 O O . SER A 1 203 ? 4.177 -9.964 11.997 1.00 48.88 203 SER A O 1
ATOM 1601 N N . ASN A 1 204 ? 5.116 -8.224 13.028 1.00 46.34 204 ASN A N 1
ATOM 1602 C CA . ASN A 1 204 ? 5.727 -9.040 14.093 1.00 46.34 204 ASN A CA 1
ATOM 1603 C C . ASN A 1 204 ? 4.695 -9.736 15.005 1.00 46.34 204 ASN A C 1
ATOM 1605 O O . ASN A 1 204 ? 5.043 -10.674 15.722 1.00 46.34 204 ASN A O 1
ATOM 1609 N N . LEU A 1 205 ? 3.446 -9.260 15.008 1.00 49.47 205 LEU A N 1
ATOM 1610 C CA . LEU A 1 205 ? 2.324 -9.836 15.759 1.00 49.47 205 LEU A CA 1
ATOM 1611 C C . LEU A 1 205 ? 1.620 -10.983 15.010 1.00 49.47 205 LEU A C 1
ATOM 1613 O O . LEU A 1 205 ? 0.777 -11.658 15.599 1.00 49.47 205 LEU A O 1
ATOM 1617 N N . LEU A 1 206 ? 1.941 -11.209 13.733 1.00 51.00 206 LEU A N 1
ATOM 1618 C CA . LEU A 1 206 ? 1.282 -12.181 12.864 1.00 51.00 206 LEU A CA 1
ATOM 1619 C C . LEU A 1 206 ? 2.276 -13.268 12.447 1.00 51.00 206 LEU A C 1
ATOM 1621 O O . LEU A 1 206 ? 3.404 -12.974 12.079 1.00 51.00 206 LEU A O 1
ATOM 1625 N N . GLN A 1 207 ? 1.867 -14.535 12.549 1.00 41.28 207 GLN A N 1
ATOM 1626 C CA . GLN A 1 207 ? 2.743 -15.689 12.294 1.00 41.28 207 GLN A CA 1
ATOM 1627 C C . GLN A 1 207 ? 2.636 -16.250 10.862 1.00 41.28 207 GLN A C 1
ATOM 1629 O O . GLN A 1 207 ? 3.474 -17.064 10.490 1.00 41.28 207 GLN A O 1
ATOM 1634 N N . ASP A 1 208 ? 1.662 -15.802 10.055 1.00 45.66 208 ASP A N 1
ATOM 1635 C CA . ASP A 1 208 ? 1.412 -16.310 8.694 1.00 45.66 208 ASP A CA 1
ATOM 1636 C C . ASP A 1 208 ? 1.488 -15.200 7.629 1.00 45.66 208 ASP A C 1
ATOM 1638 O O . ASP A 1 208 ? 0.620 -14.315 7.554 1.00 45.66 208 ASP A O 1
ATOM 1642 N N . SER A 1 209 ? 2.506 -15.312 6.769 1.00 48.97 209 SER A N 1
ATOM 1643 C CA . SER A 1 209 ? 3.058 -14.256 5.905 1.00 48.97 209 SER A CA 1
ATOM 1644 C C . SER A 1 209 ? 2.849 -14.478 4.398 1.00 48.97 209 SER A C 1
ATOM 1646 O O . SER A 1 209 ? 3.693 -14.115 3.578 1.00 48.97 209 SER A O 1
ATOM 1648 N N . SER A 1 210 ? 1.729 -15.077 3.978 1.00 54.47 210 SER A N 1
ATOM 1649 C CA . SER A 1 210 ? 1.413 -15.109 2.542 1.00 54.47 210 SER A CA 1
ATOM 1650 C C . SER A 1 210 ? 0.910 -13.734 2.087 1.00 54.47 210 SER A C 1
ATOM 1652 O O . SER A 1 210 ? -0.151 -13.288 2.520 1.00 54.47 210 SER A O 1
ATOM 1654 N N . TYR A 1 211 ? 1.682 -13.067 1.223 1.00 61.97 211 TYR A N 1
ATOM 1655 C CA . TYR A 1 211 ? 1.407 -11.723 0.689 1.00 61.97 211 TYR A CA 1
ATOM 1656 C C . TYR A 1 211 ? 0.304 -11.682 -0.382 1.00 61.97 211 TYR A C 1
ATOM 1658 O O . TYR A 1 211 ? -0.070 -10.592 -0.810 1.00 61.97 211 TYR A O 1
ATOM 1666 N N . ASN A 1 212 ? -0.177 -12.852 -0.813 1.00 75.12 212 ASN A N 1
ATOM 1667 C CA . ASN A 1 212 ? -1.197 -13.038 -1.844 1.00 75.12 212 ASN A CA 1
ATOM 1668 C C . ASN A 1 212 ? -2.194 -14.145 -1.419 1.00 75.12 212 ASN A C 1
ATOM 1670 O O . ASN A 1 212 ? -2.330 -15.168 -2.091 1.00 75.12 212 ASN A O 1
ATOM 1674 N N . ASP A 1 213 ? -2.793 -14.030 -0.228 1.00 83.31 213 ASP A N 1
ATOM 1675 C CA . ASP A 1 213 ? -3.781 -14.993 0.294 1.00 83.31 213 ASP A CA 1
ATOM 1676 C C . ASP A 1 213 ? -5.245 -14.556 0.110 1.00 83.31 213 ASP A C 1
ATOM 1678 O O . ASP A 1 213 ? -6.166 -15.190 0.635 1.00 83.31 213 ASP A O 1
ATOM 1682 N N . GLY A 1 214 ? -5.467 -13.475 -0.632 1.00 87.25 214 GLY A N 1
ATOM 1683 C CA . GLY A 1 214 ? -6.752 -12.835 -0.871 1.00 87.25 214 GLY A CA 1
ATOM 1684 C C . GLY A 1 214 ? -7.356 -12.210 0.382 1.00 87.25 214 GLY A C 1
ATOM 1685 O O . GLY A 1 214 ? -8.560 -11.952 0.400 1.00 87.25 214 GLY A O 1
ATOM 1686 N N . GLN A 1 215 ? -6.586 -12.042 1.466 1.00 89.06 215 GLN A N 1
ATOM 1687 C CA . GLN A 1 215 ? -7.112 -11.635 2.767 1.00 89.06 215 GLN A CA 1
ATOM 1688 C C . GLN A 1 215 ? -6.446 -10.362 3.291 1.00 89.06 215 GLN A C 1
ATOM 1690 O O . GLN A 1 215 ? -5.230 -10.254 3.441 1.00 89.06 215 GLN A O 1
ATOM 1695 N N . LEU A 1 216 ? -7.287 -9.408 3.685 1.00 90.88 216 LEU A N 1
ATOM 1696 C CA . LEU A 1 216 ? -6.883 -8.332 4.571 1.00 90.88 216 LEU A CA 1
ATOM 1697 C C . LEU A 1 216 ? -6.774 -8.833 6.013 1.00 90.88 216 LEU A C 1
ATOM 1699 O O . LEU A 1 216 ? -7.401 -9.813 6.437 1.00 90.88 216 LEU A O 1
ATOM 1703 N N . ARG A 1 217 ? -5.976 -8.108 6.784 1.00 87.88 217 ARG A N 1
ATOM 1704 C CA . ARG A 1 217 ? -5.807 -8.256 8.222 1.00 87.88 217 ARG A CA 1
ATOM 1705 C C . ARG A 1 217 ? -6.182 -6.926 8.857 1.00 87.88 217 ARG A C 1
ATOM 1707 O O . ARG A 1 217 ? -5.753 -5.871 8.394 1.00 87.88 217 ARG A O 1
ATOM 1714 N N . ALA A 1 218 ? -7.007 -6.974 9.891 1.00 89.00 218 ALA A N 1
ATOM 1715 C CA . ALA A 1 218 ? -7.455 -5.797 10.613 1.00 89.00 218 ALA A CA 1
ATOM 1716 C C . ALA A 1 218 ? -7.227 -5.970 12.112 1.00 89.00 218 ALA A C 1
ATOM 1718 O O . ALA A 1 218 ? -7.650 -6.960 12.708 1.00 89.00 218 ALA A O 1
ATOM 1719 N N . ILE A 1 219 ? -6.566 -4.986 12.710 1.00 86.62 219 ILE A N 1
ATOM 1720 C CA . ILE A 1 219 ? -6.347 -4.872 14.148 1.00 86.62 219 ILE A CA 1
ATOM 1721 C C . ILE A 1 219 ? -7.399 -3.903 14.681 1.00 86.62 219 ILE A C 1
ATOM 1723 O O . ILE A 1 219 ? -7.347 -2.703 14.410 1.00 86.62 219 ILE A O 1
ATOM 1727 N N . LEU A 1 220 ? -8.356 -4.438 15.431 1.00 87.00 220 LEU A N 1
ATOM 1728 C CA . LEU A 1 220 ? -9.400 -3.694 16.121 1.00 87.00 220 LEU A CA 1
ATOM 1729 C C . LEU A 1 220 ? -8.891 -3.248 17.485 1.00 87.00 220 LEU A C 1
ATOM 1731 O O . LEU A 1 220 ? -8.503 -4.071 18.322 1.00 87.00 220 LEU A O 1
ATOM 1735 N N . ILE A 1 221 ? -8.925 -1.940 17.716 1.00 83.19 221 ILE A N 1
ATOM 1736 C CA . ILE A 1 221 ? -8.410 -1.338 18.939 1.00 83.19 221 ILE A CA 1
ATOM 1737 C C . ILE A 1 221 ? -9.586 -0.796 19.728 1.00 83.19 221 ILE A C 1
ATOM 1739 O O . ILE A 1 221 ? -10.351 0.051 19.262 1.00 83.19 221 ILE A O 1
ATOM 1743 N N . SER A 1 222 ? -9.723 -1.314 20.941 1.00 77.94 222 SER A N 1
ATOM 1744 C CA . SER A 1 222 ? -10.722 -0.888 21.903 1.00 77.94 222 SER A CA 1
ATOM 1745 C C . SER A 1 222 ? -10.106 0.096 22.908 1.00 77.94 222 SER A C 1
ATOM 1747 O O . SER A 1 222 ? -8.898 0.078 23.166 1.00 77.94 222 SER A O 1
ATOM 1749 N N . PRO A 1 223 ? -10.927 0.926 23.564 1.00 71.00 223 PRO A N 1
ATOM 1750 C CA . PRO A 1 223 ? -10.419 1.943 24.481 1.00 71.00 223 PRO A CA 1
ATOM 1751 C C . PRO A 1 223 ? -9.718 1.380 25.725 1.00 71.00 223 PRO A C 1
ATOM 1753 O O . PRO A 1 223 ? -8.823 2.016 26.267 1.00 71.00 223 PRO A O 1
ATOM 1756 N N . LEU A 1 224 ? -10.134 0.206 26.210 1.00 68.62 224 LEU A N 1
ATOM 1757 C CA . LEU A 1 224 ? -9.466 -0.475 27.328 1.00 68.62 224 LEU A CA 1
ATOM 1758 C C . LEU A 1 224 ? -8.198 -1.194 26.857 1.00 68.62 224 LEU A C 1
ATOM 1760 O O . LEU A 1 224 ? -7.244 -1.334 27.622 1.00 68.62 224 LEU A O 1
ATOM 1764 N N . SER A 1 225 ? -8.172 -1.623 25.594 1.00 66.62 225 SER A N 1
ATOM 1765 C CA . SER A 1 225 ? -7.048 -2.372 25.058 1.00 66.62 225 SER A CA 1
ATOM 1766 C C . SER A 1 225 ? -5.858 -1.538 24.675 1.00 66.62 225 SER A C 1
ATOM 1768 O O . SER A 1 225 ? -4.747 -2.044 24.751 1.00 66.62 225 SER A O 1
ATOM 1770 N N . ILE A 1 226 ? -6.047 -0.263 24.350 1.00 69.50 226 ILE A N 1
ATOM 1771 C CA . ILE A 1 226 ? -4.934 0.590 23.944 1.00 69.50 226 ILE A CA 1
ATOM 1772 C C . ILE A 1 226 ? -3.851 0.707 25.026 1.00 69.50 226 ILE A C 1
ATOM 1774 O O . ILE A 1 226 ? -2.670 0.672 24.710 1.00 69.50 226 ILE A O 1
ATOM 1778 N N . VAL A 1 227 ? -4.225 0.743 26.311 1.00 67.75 227 VAL A N 1
ATOM 1779 C CA . VAL A 1 227 ? -3.261 0.804 27.425 1.00 67.75 227 VAL A CA 1
ATOM 1780 C C . VAL A 1 227 ? -2.474 -0.503 27.543 1.00 67.75 227 VAL A C 1
ATOM 1782 O O . VAL A 1 227 ? -1.249 -0.483 27.641 1.00 67.75 227 VAL A O 1
ATOM 1785 N N . SER A 1 228 ? -3.171 -1.644 27.491 1.00 68.94 228 SER A N 1
ATOM 1786 C CA . SER A 1 228 ? -2.552 -2.977 27.495 1.00 68.94 228 SER A CA 1
ATOM 1787 C C . SER A 1 228 ? -1.632 -3.149 26.282 1.00 68.94 228 SER A C 1
ATOM 1789 O O . SER A 1 228 ? -0.478 -3.547 26.417 1.00 68.94 228 SER A O 1
ATOM 1791 N N . TYR A 1 229 ? -2.102 -2.748 25.109 1.00 69.12 229 TYR A N 1
ATOM 1792 C CA . TYR A 1 229 ? -1.360 -2.755 23.862 1.00 69.12 229 TYR A CA 1
ATOM 1793 C C . TYR A 1 229 ? -0.089 -1.890 23.919 1.00 69.12 229 TYR A C 1
ATOM 1795 O O . TYR A 1 229 ? 0.982 -2.343 23.521 1.00 69.12 229 TYR A O 1
ATOM 1803 N N . ILE A 1 230 ? -0.167 -0.679 24.472 1.00 68.38 230 ILE A N 1
ATOM 1804 C CA . ILE A 1 230 ? 0.985 0.219 24.643 1.00 68.38 230 ILE A CA 1
ATOM 1805 C C . ILE A 1 230 ? 2.008 -0.353 25.614 1.00 68.38 230 ILE A C 1
ATOM 1807 O O . ILE A 1 230 ? 3.209 -0.280 25.355 1.00 68.38 230 ILE A O 1
ATOM 1811 N N . HIS A 1 231 ? 1.547 -0.945 26.713 1.00 70.44 231 HIS A N 1
ATOM 1812 C CA . HIS A 1 231 ? 2.427 -1.671 27.616 1.00 70.44 231 HIS A CA 1
ATOM 1813 C C . HIS A 1 231 ? 3.185 -2.773 26.859 1.00 70.44 231 HIS A C 1
ATOM 1815 O O . HIS A 1 231 ? 4.405 -2.857 26.964 1.00 70.44 231 HIS A O 1
ATOM 1821 N N . HIS A 1 232 ? 2.499 -3.556 26.021 1.00 65.88 232 HIS A N 1
ATOM 1822 C CA . HIS A 1 232 ? 3.145 -4.582 25.197 1.00 65.88 232 HIS A CA 1
ATOM 1823 C C . HIS A 1 232 ? 4.110 -4.015 24.150 1.00 65.88 232 HIS A C 1
ATOM 1825 O O . HIS A 1 232 ? 5.181 -4.587 23.943 1.00 65.88 232 HIS A O 1
ATOM 1831 N N . LEU A 1 233 ? 3.789 -2.882 23.524 1.00 64.00 233 LEU A N 1
ATOM 1832 C CA . LEU A 1 233 ? 4.711 -2.168 22.638 1.00 64.00 233 LEU A CA 1
ATOM 1833 C C . LEU A 1 233 ? 5.999 -1.778 23.366 1.00 64.00 233 LEU A C 1
ATOM 1835 O O . LEU A 1 233 ? 7.087 -2.084 22.885 1.00 64.00 233 LEU A O 1
ATOM 1839 N N . LEU A 1 234 ? 5.884 -1.142 24.535 1.00 63.12 234 LEU A N 1
ATOM 1840 C CA . LEU A 1 234 ? 7.035 -0.747 25.346 1.00 63.12 234 LEU A CA 1
ATOM 1841 C C . LEU A 1 234 ? 7.858 -1.969 25.758 1.00 63.12 234 LEU A C 1
ATOM 1843 O O . LEU A 1 234 ? 9.070 -1.988 25.551 1.00 63.12 234 LEU A O 1
ATOM 1847 N N . VAL A 1 235 ? 7.206 -3.020 26.259 1.00 63.59 235 VAL A N 1
ATOM 1848 C CA . VAL A 1 235 ? 7.886 -4.270 26.612 1.00 63.59 235 VAL A CA 1
ATOM 1849 C C . VAL A 1 235 ? 8.621 -4.846 25.405 1.00 63.59 235 VAL A C 1
ATOM 1851 O O . VAL A 1 235 ? 9.775 -5.216 25.550 1.00 63.59 235 VAL A O 1
ATOM 1854 N N . THR A 1 236 ? 8.032 -4.862 24.211 1.00 56.25 236 THR A N 1
ATOM 1855 C CA . THR A 1 236 ? 8.678 -5.440 23.016 1.00 56.25 236 THR A CA 1
ATOM 1856 C C . THR A 1 236 ? 9.817 -4.572 22.463 1.00 56.25 236 THR A C 1
ATOM 1858 O O . THR A 1 236 ? 10.756 -5.088 21.866 1.00 56.25 236 THR A O 1
ATOM 1861 N N . ILE A 1 237 ? 9.768 -3.251 22.654 1.00 52.47 237 ILE A N 1
ATOM 1862 C CA . ILE A 1 237 ? 10.850 -2.339 22.249 1.00 52.47 237 ILE A CA 1
ATOM 1863 C C . ILE A 1 237 ? 12.060 -2.478 23.186 1.00 52.47 237 ILE A C 1
ATOM 1865 O O . ILE A 1 237 ? 13.200 -2.492 22.722 1.00 52.47 237 ILE A O 1
ATOM 1869 N N . TYR A 1 238 ? 11.827 -2.588 24.498 1.00 52.09 238 TYR A N 1
ATOM 1870 C CA . TYR A 1 238 ? 12.895 -2.692 25.500 1.00 52.09 238 TYR A CA 1
ATOM 1871 C C . TYR A 1 238 ? 13.409 -4.121 25.690 1.00 52.09 238 TYR A C 1
ATOM 1873 O O . TYR A 1 238 ? 14.595 -4.342 25.939 1.00 52.09 238 TYR A O 1
ATOM 1881 N N . ALA A 1 239 ? 12.532 -5.108 25.561 1.00 49.75 239 ALA A N 1
ATOM 1882 C CA . ALA A 1 239 ? 12.873 -6.510 25.641 1.00 49.75 239 ALA A CA 1
ATOM 1883 C C . ALA A 1 239 ? 13.178 -6.982 24.215 1.00 49.75 239 ALA A C 1
ATOM 1885 O O . ALA A 1 239 ? 12.282 -7.111 23.391 1.00 49.75 239 ALA A O 1
ATOM 1886 N N . ARG A 1 240 ? 14.451 -7.278 23.923 1.00 45.47 240 ARG A N 1
ATOM 1887 C CA . ARG A 1 240 ? 14.963 -7.901 22.678 1.00 45.47 240 ARG A CA 1
ATOM 1888 C C . ARG A 1 240 ? 14.371 -9.302 22.384 1.00 45.47 240 ARG A C 1
ATOM 1890 O O . ARG A 1 240 ? 15.007 -10.132 21.738 1.00 45.47 240 ARG A O 1
ATOM 1897 N N . PHE A 1 241 ? 13.184 -9.601 22.898 1.00 41.69 241 PHE A N 1
ATOM 1898 C CA . PHE A 1 241 ? 12.560 -10.906 22.911 1.00 41.69 241 PHE A CA 1
ATOM 1899 C C . PHE A 1 241 ? 11.573 -11.032 21.757 1.00 41.69 241 PHE A C 1
ATOM 1901 O O . PHE A 1 241 ? 10.495 -10.444 21.732 1.00 41.69 241 PHE A O 1
ATOM 1908 N N . ARG A 1 242 ? 11.979 -11.861 20.796 1.00 43.38 242 ARG A N 1
ATOM 1909 C CA . ARG A 1 242 ? 11.093 -12.494 19.828 1.00 43.38 242 ARG A CA 1
ATOM 1910 C C . ARG A 1 242 ? 10.085 -13.354 20.601 1.00 43.38 242 ARG A C 1
ATOM 1912 O O . ARG A 1 242 ? 10.504 -14.144 21.437 1.00 43.38 242 ARG A O 1
ATOM 1919 N N . HIS A 1 243 ? 8.809 -13.238 20.230 1.00 46.53 243 HIS A N 1
ATOM 1920 C CA . HIS A 1 243 ? 7.670 -14.075 20.650 1.00 46.53 243 HIS A CA 1
ATOM 1921 C C . HIS A 1 243 ? 6.876 -13.529 21.841 1.00 46.53 243 HIS A C 1
ATOM 1923 O O . HIS A 1 243 ? 6.981 -14.015 22.964 1.00 46.53 243 HIS A O 1
ATOM 1929 N N . GLN A 1 244 ? 5.995 -12.568 21.563 1.00 50.72 244 GLN A N 1
ATOM 1930 C CA . GLN A 1 244 ? 4.808 -12.362 22.388 1.00 50.72 244 GLN A CA 1
ATOM 1931 C C . GLN A 1 244 ? 3.568 -12.505 21.507 1.00 50.72 244 GLN A C 1
ATOM 1933 O O . GLN A 1 244 ? 3.514 -11.961 20.405 1.00 50.72 244 GLN A O 1
ATOM 1938 N N . SER A 1 245 ? 2.604 -13.290 21.984 1.00 54.19 245 SER A N 1
ATOM 1939 C CA . SER A 1 245 ? 1.255 -13.357 21.429 1.00 54.19 245 SER A CA 1
ATOM 1940 C C . SER A 1 245 ? 0.587 -11.984 21.513 1.00 54.19 245 SER A C 1
ATOM 1942 O O . SER A 1 245 ? 0.906 -11.187 22.400 1.00 54.19 245 SER A O 1
ATOM 1944 N N . LEU A 1 246 ? -0.355 -11.715 20.605 1.00 56.75 246 LEU A N 1
ATOM 1945 C CA . LEU A 1 246 ? -1.224 -10.543 20.700 1.00 56.75 246 LEU A CA 1
ATOM 1946 C C . LEU A 1 246 ? -1.850 -10.473 22.107 1.00 56.75 246 LEU A C 1
ATOM 1948 O O . LEU A 1 246 ? -2.264 -11.511 22.626 1.00 56.75 246 LEU A O 1
ATOM 1952 N N . PRO A 1 247 ? -1.921 -9.286 22.732 1.00 62.03 247 PRO A N 1
ATOM 1953 C CA . PRO A 1 247 ? -2.646 -9.129 23.985 1.00 62.03 247 PRO A CA 1
ATOM 1954 C C . PRO A 1 247 ? -4.116 -9.494 23.758 1.00 62.03 247 PRO A C 1
ATOM 1956 O O . PRO A 1 247 ? -4.667 -9.109 22.726 1.00 62.03 247 PRO A O 1
ATOM 1959 N N . ASP A 1 248 ? -4.783 -10.113 24.737 1.00 58.78 248 ASP A N 1
ATOM 1960 C CA . ASP A 1 248 ? -6.224 -10.461 24.672 1.00 58.78 248 ASP A CA 1
ATOM 1961 C C . ASP A 1 248 ? -7.132 -9.264 24.346 1.00 58.78 248 ASP A C 1
ATOM 1963 O O . ASP A 1 248 ? -8.294 -9.388 23.970 1.00 58.78 248 ASP A O 1
ATOM 1967 N N . SER A 1 249 ? -6.588 -8.069 24.530 1.00 59.25 249 SER A N 1
ATOM 1968 C CA . SER A 1 249 ? -7.248 -6.799 24.348 1.00 59.25 249 SER A CA 1
ATOM 1969 C C . SER A 1 249 ? -7.259 -6.346 22.867 1.00 59.25 249 SER A C 1
ATOM 1971 O O . SER A 1 249 ? -8.056 -5.489 22.478 1.00 59.25 249 SER A O 1
ATOM 1973 N N . VAL A 1 250 ? -6.442 -6.941 21.996 1.00 69.88 250 VAL A N 1
ATOM 1974 C CA . VAL A 1 250 ? -6.388 -6.619 20.564 1.00 69.88 250 VAL A CA 1
ATOM 1975 C C . VAL A 1 250 ? -7.200 -7.632 19.763 1.00 69.88 250 VAL A C 1
ATOM 1977 O O . VAL A 1 250 ? -6.875 -8.815 19.722 1.00 69.88 250 VAL A O 1
ATOM 1980 N N . GLY A 1 251 ? -8.240 -7.159 19.074 1.00 76.50 251 GLY A N 1
ATOM 1981 C CA . GLY A 1 251 ? -9.001 -8.003 18.158 1.00 76.50 251 GLY A CA 1
ATOM 1982 C C . GLY A 1 251 ? -8.277 -8.121 16.823 1.00 76.50 251 GLY A C 1
ATOM 1983 O O . GLY A 1 251 ? -8.046 -7.108 16.169 1.00 76.50 251 GLY A O 1
ATOM 1984 N N . LEU A 1 252 ? -7.945 -9.337 16.393 1.00 83.38 252 LEU A N 1
ATOM 1985 C CA . LEU A 1 252 ? -7.432 -9.588 15.049 1.00 83.38 252 LEU A CA 1
ATOM 1986 C C . LEU A 1 252 ? -8.533 -10.189 14.177 1.00 83.38 252 LEU A C 1
ATOM 1988 O O . LEU A 1 252 ? -9.099 -11.231 14.501 1.00 83.38 252 LEU A O 1
ATOM 1992 N N . VAL A 1 253 ? -8.798 -9.551 13.042 1.00 87.88 253 VAL A N 1
ATOM 1993 C CA . VAL A 1 253 ? -9.715 -10.053 12.018 1.00 87.88 253 VAL A CA 1
ATOM 1994 C C . VAL A 1 253 ? -8.925 -10.354 10.753 1.00 87.88 253 VAL A C 1
ATOM 1996 O O . VAL A 1 253 ? -8.186 -9.505 10.263 1.00 87.88 253 VAL A O 1
ATOM 1999 N N . LYS A 1 254 ? -9.117 -11.553 10.201 1.00 89.88 254 LYS A N 1
ATOM 2000 C CA . LYS A 1 254 ? -8.621 -11.947 8.880 1.00 89.88 254 LYS A CA 1
ATOM 2001 C C . LYS A 1 254 ? -9.818 -12.224 7.973 1.00 89.88 254 LYS A C 1
ATOM 2003 O O . LYS A 1 254 ? -10.673 -13.037 8.321 1.00 89.88 254 LYS A O 1
ATOM 2008 N N . SER A 1 255 ? -9.927 -11.513 6.854 1.00 92.19 255 SER A N 1
ATOM 2009 C CA . SER A 1 255 ? -11.110 -11.553 5.980 1.00 92.19 255 SER A CA 1
ATOM 2010 C C . SER A 1 255 ? -10.764 -11.073 4.569 1.00 92.19 255 SER A C 1
ATOM 2012 O O . SER A 1 255 ? -9.756 -10.411 4.400 1.00 92.19 255 SER A O 1
ATOM 2014 N N . GLN A 1 256 ? -11.581 -11.371 3.555 1.00 93.31 256 GLN A N 1
ATOM 2015 C CA . GLN A 1 256 ? -11.407 -10.813 2.198 1.00 93.31 256 GLN A CA 1
ATOM 2016 C C . GLN A 1 256 ? -11.919 -9.368 2.095 1.00 93.31 256 GLN A C 1
ATOM 2018 O O . GLN A 1 256 ? -11.416 -8.564 1.323 1.00 93.31 256 GLN A O 1
ATOM 2023 N N . SER A 1 257 ? -12.921 -9.031 2.904 1.00 94.06 257 SER A N 1
ATOM 2024 C CA . SER A 1 257 ? -13.504 -7.697 3.005 1.00 94.06 257 SER A CA 1
ATOM 2025 C C . SER A 1 257 ? -13.909 -7.406 4.446 1.00 94.06 257 SER A C 1
ATOM 2027 O O . SER A 1 257 ? -14.136 -8.322 5.249 1.00 94.06 257 SER A O 1
ATOM 2029 N N . LEU A 1 258 ? -13.967 -6.124 4.789 1.00 94.38 258 LEU A N 1
ATOM 2030 C CA . LEU A 1 258 ? -14.376 -5.654 6.102 1.00 94.38 258 LEU A CA 1
ATOM 2031 C C . LEU A 1 258 ? -15.200 -4.383 5.929 1.00 94.38 258 LEU A C 1
ATOM 2033 O O . LEU A 1 258 ? -14.703 -3.393 5.404 1.00 94.38 258 LEU A O 1
ATOM 2037 N N . SER A 1 259 ? -16.450 -4.418 6.377 1.00 94.31 259 SER A N 1
ATOM 2038 C CA . SER A 1 259 ? -17.316 -3.243 6.444 1.00 94.31 259 SER A CA 1
ATOM 2039 C C . SER A 1 259 ? -17.394 -2.777 7.888 1.00 94.31 259 SER A C 1
ATOM 2041 O O . SER A 1 259 ? -17.727 -3.567 8.772 1.00 94.31 259 SER A O 1
ATOM 2043 N N . ILE A 1 260 ? -17.097 -1.504 8.123 1.00 92.19 260 ILE A N 1
ATOM 2044 C CA . ILE A 1 260 ? -17.135 -0.875 9.442 1.00 92.19 260 ILE A CA 1
ATOM 2045 C C . ILE A 1 260 ? -18.163 0.249 9.368 1.00 92.19 260 ILE A C 1
ATOM 2047 O O . ILE A 1 260 ? -17.991 1.195 8.606 1.00 92.19 260 ILE A O 1
ATOM 2051 N N . GLN A 1 261 ? -19.234 0.135 10.145 1.00 92.44 261 GLN A N 1
ATOM 2052 C CA . GLN A 1 261 ? -20.249 1.177 10.283 1.00 92.44 261 GLN A CA 1
ATOM 2053 C C . GLN A 1 261 ? -20.178 1.750 11.693 1.00 92.44 261 GLN A C 1
ATOM 2055 O O . GLN A 1 261 ? -20.236 1.001 12.665 1.00 92.44 261 GLN A O 1
ATOM 2060 N N . CYS A 1 262 ? -20.037 3.067 11.800 1.00 89.94 262 CYS A N 1
ATOM 2061 C CA . CYS A 1 262 ? -19.750 3.768 13.046 1.00 89.94 262 CYS A CA 1
ATOM 2062 C C . CYS A 1 262 ? -20.671 4.976 13.213 1.00 89.94 262 CYS A C 1
ATOM 2064 O O . CYS A 1 262 ? -20.937 5.683 12.243 1.00 89.94 262 CYS A O 1
ATOM 2066 N N . ASP A 1 263 ? -21.092 5.240 14.451 1.00 85.00 263 ASP A N 1
ATOM 2067 C CA . ASP A 1 263 ? -21.801 6.467 14.825 1.00 85.00 263 ASP A CA 1
ATOM 2068 C C . ASP A 1 263 ? -21.203 7.055 16.120 1.00 85.00 263 ASP A C 1
ATOM 2070 O O . ASP A 1 263 ? -21.297 6.414 17.180 1.00 85.00 263 ASP A O 1
ATOM 2074 N N . PRO A 1 264 ? -20.551 8.237 16.074 1.00 86.31 264 PRO A N 1
ATOM 2075 C CA . PRO A 1 264 ? -20.319 9.099 14.901 1.00 86.31 264 PRO A CA 1
ATOM 2076 C C . PRO A 1 264 ? -19.317 8.505 13.887 1.00 86.31 264 PRO A C 1
ATOM 2078 O O . PRO A 1 264 ? -18.546 7.612 14.251 1.00 86.31 264 PRO A O 1
ATOM 2081 N N . PRO A 1 265 ? -19.278 9.004 12.634 1.00 86.75 265 PRO A N 1
ATOM 2082 C CA . PRO A 1 265 ? -18.314 8.539 11.641 1.00 86.75 265 PRO A CA 1
ATOM 2083 C C . PRO A 1 265 ? -16.874 8.818 12.095 1.00 86.75 265 PRO A C 1
ATOM 2085 O O . PRO A 1 265 ? -16.586 9.819 12.759 1.00 86.75 265 PRO A O 1
ATOM 2088 N N . LEU A 1 266 ? -15.974 7.894 11.759 1.00 87.56 266 LEU A N 1
ATOM 2089 C CA . LEU A 1 266 ? -14.551 7.964 12.079 1.00 87.56 266 LEU A CA 1
ATOM 2090 C C . LEU A 1 266 ? -13.770 8.346 10.825 1.00 87.56 266 LEU A C 1
ATOM 2092 O O . LEU A 1 266 ? -14.011 7.778 9.766 1.00 87.56 266 LEU A O 1
ATOM 2096 N N . ASN A 1 267 ? -12.799 9.247 10.965 1.00 88.69 267 ASN A N 1
ATOM 2097 C CA . ASN A 1 267 ? -11.911 9.610 9.863 1.00 88.69 267 ASN A CA 1
ATOM 2098 C C . ASN A 1 267 ? -11.130 8.392 9.366 1.00 88.69 267 ASN A C 1
ATOM 2100 O O . ASN A 1 267 ? -10.727 7.537 10.156 1.00 88.69 267 ASN A O 1
ATOM 2104 N N . VAL A 1 268 ? -10.865 8.353 8.069 1.00 90.00 268 VAL A N 1
ATOM 2105 C CA . VAL A 1 268 ? -10.064 7.332 7.413 1.00 90.00 268 VAL A CA 1
ATOM 2106 C C . VAL A 1 268 ? -8.791 7.973 6.874 1.00 90.00 268 VAL A C 1
ATOM 2108 O O . VAL A 1 268 ? -8.834 8.998 6.196 1.00 90.00 268 VAL A O 1
ATOM 2111 N N . ALA A 1 269 ? -7.655 7.343 7.151 1.00 88.56 269 ALA A N 1
ATOM 2112 C CA . ALA A 1 269 ? -6.363 7.685 6.582 1.00 88.56 269 ALA A CA 1
ATOM 2113 C C . ALA A 1 269 ? -5.825 6.505 5.774 1.00 88.56 269 ALA A C 1
ATOM 2115 O O . ALA A 1 269 ? -5.786 5.377 6.263 1.00 88.56 269 ALA A O 1
ATOM 2116 N N . VAL A 1 270 ? -5.372 6.756 4.550 1.00 88.06 270 VAL A N 1
ATOM 2117 C CA . VAL A 1 270 ? -4.752 5.754 3.677 1.00 88.06 270 VAL A CA 1
ATOM 2118 C C . VAL A 1 270 ? -3.294 6.114 3.476 1.00 88.06 270 VAL A C 1
ATOM 2120 O O . VAL A 1 270 ? -2.969 7.205 3.015 1.00 88.06 270 VAL A O 1
ATOM 2123 N N . ASP A 1 271 ? -2.397 5.195 3.829 1.00 83.50 271 ASP A N 1
ATOM 2124 C CA . ASP A 1 271 ? -0.947 5.367 3.716 1.00 83.50 271 ASP A CA 1
ATOM 2125 C C . ASP A 1 271 ? -0.412 6.638 4.402 1.00 83.50 271 ASP A C 1
ATOM 2127 O O . ASP A 1 271 ? 0.630 7.174 4.028 1.00 83.50 271 ASP A O 1
ATOM 2131 N N . GLY A 1 272 ? -1.112 7.090 5.449 1.00 79.50 272 GLY A N 1
ATOM 2132 C CA . GLY A 1 272 ? -0.793 8.298 6.212 1.00 79.50 272 GLY A CA 1
ATOM 2133 C C . GLY A 1 272 ? -1.420 9.590 5.682 1.00 79.50 272 GLY A C 1
ATOM 2134 O O . GLY A 1 272 ? -1.132 10.644 6.237 1.00 79.50 272 GLY A O 1
ATOM 2135 N N . VAL A 1 273 ? -2.259 9.526 4.644 1.00 82.88 273 VAL A N 1
ATOM 2136 C CA . VAL A 1 273 ? -3.012 10.673 4.117 1.00 82.88 273 VAL A CA 1
ATOM 2137 C C . VAL A 1 273 ? -4.476 10.543 4.518 1.00 82.88 273 VAL A C 1
ATOM 2139 O O . VAL A 1 273 ? -5.113 9.542 4.192 1.00 82.88 273 VAL A O 1
ATOM 2142 N N . ASP A 1 274 ? -5.011 11.549 5.206 1.00 85.06 274 ASP A N 1
ATOM 2143 C CA . ASP A 1 274 ? -6.432 11.605 5.556 1.00 85.06 274 ASP A CA 1
ATOM 2144 C C . ASP A 1 274 ? -7.289 11.759 4.292 1.00 85.06 274 ASP A C 1
ATOM 2146 O O . ASP A 1 274 ? -7.067 12.660 3.482 1.00 85.06 274 ASP A O 1
ATOM 2150 N N . ILE A 1 275 ? -8.284 10.884 4.137 1.00 86.25 275 ILE A N 1
ATOM 2151 C CA . ILE A 1 275 ? -9.220 10.878 3.001 1.00 86.25 275 ILE A CA 1
ATOM 2152 C C . ILE A 1 275 ? -10.652 11.270 3.400 1.00 86.25 275 ILE A C 1
ATOM 2154 O O . ILE A 1 275 ? -11.542 11.272 2.554 1.00 86.25 275 ILE A O 1
ATOM 2158 N N . GLY A 1 276 ? -10.872 11.643 4.664 1.00 81.75 276 GLY A N 1
ATOM 2159 C CA . GLY A 1 276 ? -12.190 11.987 5.208 1.00 81.75 276 GLY A CA 1
ATOM 2160 C C . GLY A 1 276 ? -12.858 10.823 5.939 1.00 81.75 276 GLY A C 1
ATOM 2161 O O . GLY A 1 276 ? -12.229 9.790 6.157 1.00 81.75 276 GLY A O 1
ATOM 2162 N N . ALA A 1 277 ? -14.100 11.024 6.378 1.00 67.38 277 ALA A N 1
ATOM 2163 C CA . ALA A 1 277 ? -14.896 10.045 7.122 1.00 67.38 277 ALA A CA 1
ATOM 2164 C C . ALA A 1 277 ? -15.983 9.409 6.247 1.00 67.38 277 ALA A C 1
ATOM 2166 O O . ALA A 1 277 ? -16.461 10.107 5.324 1.00 67.38 277 ALA A O 1
#

pLDDT: mean 75.87, std 16.53, range [31.97, 94.38]

Sequence (277 aa):
MGSREEKQAEKGQGRRFFVYDDTDEALSRELLDSFTEFGWIPIDGGKFSSGDLEEGDRVVVYGSLSFIKKMFVRAERESFALGILPTPRQRRLQRLLGLPGDPAAAMELLAAAEPQPLDLLYAGENLVFYNALVGEAPPLAFHNAFMNEDLEQSKLELFFEAMARLRDLRKVRADVTTAKGQSFRTALTGVLVFNRESSTFASNLLQDSSYNDGQLRAILISPLSIVSYIHHLLVTIYARFRHQSLPDSVGLVKSQSLSIQCDPPLNVAVDGVDIGA

InterPro domains:
  IPR016064 NAD kinase/diacylglycerol kinase-like domain superfamily [SSF111331] (70-272)
  IPR017438 Inorganic polyphosphate/ATP-NAD kinase, N-terminal [G3DSA:3.40.50.10330] (78-120)